Protein AF-A0A495SR22-F1 (afdb_monomer_lite)

Structure (mmCIF, N/CA/C/O backbone):
data_AF-A0A495SR22-F1
#
_entry.id   AF-A0A495SR22-F1
#
loop_
_atom_site.group_PDB
_atom_site.id
_atom_site.type_symbol
_atom_site.label_atom_id
_atom_site.label_alt_id
_atom_site.label_comp_id
_atom_site.label_asym_id
_atom_site.label_entity_id
_atom_site.label_seq_id
_atom_site.pdbx_PDB_ins_code
_atom_site.Cartn_x
_atom_site.Cartn_y
_atom_site.Cartn_z
_atom_site.occupancy
_atom_site.B_iso_or_equiv
_atom_site.auth_seq_id
_atom_site.auth_comp_id
_atom_site.auth_asym_id
_atom_site.auth_atom_id
_atom_site.pdbx_PDB_model_num
ATOM 1 N N . MET A 1 1 ? -9.161 14.274 30.256 1.00 45.69 1 MET A N 1
ATOM 2 C CA . MET A 1 1 ? -9.352 13.485 29.016 1.00 45.69 1 MET A CA 1
ATOM 3 C C . MET A 1 1 ? -9.221 14.428 27.835 1.00 45.69 1 MET A C 1
ATOM 5 O O . MET A 1 1 ? -10.038 15.330 27.709 1.00 45.69 1 MET A O 1
ATOM 9 N N . THR A 1 2 ? -8.148 14.313 27.055 1.00 49.03 2 THR A N 1
ATOM 10 C CA . THR A 1 2 ? -7.825 15.273 25.992 1.00 49.03 2 THR A CA 1
ATOM 11 C C . THR A 1 2 ? -8.701 15.047 24.764 1.00 49.03 2 THR A C 1
ATOM 13 O O . THR A 1 2 ? -8.982 13.918 24.371 1.00 49.03 2 THR A O 1
ATOM 16 N N . GLU A 1 3 ? -9.114 16.142 24.138 1.00 52.69 3 GLU A N 1
ATOM 17 C CA . GLU A 1 3 ? -9.949 16.203 22.933 1.00 52.69 3 GLU A CA 1
ATOM 18 C C . GLU A 1 3 ? -9.411 15.337 21.774 1.00 52.69 3 GLU A C 1
ATOM 20 O O . GLU A 1 3 ? -10.182 14.799 20.980 1.00 52.69 3 GLU A O 1
ATOM 25 N N . GLN A 1 4 ? -8.097 15.070 21.760 1.00 51.16 4 GLN A N 1
ATOM 26 C CA . GLN A 1 4 ? -7.445 14.111 20.863 1.00 51.16 4 GLN A CA 1
ATOM 27 C C . GLN A 1 4 ? -8.053 12.696 20.920 1.00 51.16 4 GLN A C 1
ATOM 29 O O . GLN A 1 4 ? -8.146 12.042 19.882 1.00 51.16 4 GLN A O 1
ATOM 34 N N . GLN A 1 5 ? -8.494 12.220 22.090 1.00 52.75 5 GLN A N 1
ATOM 35 C CA . GLN A 1 5 ? -9.095 10.886 22.248 1.00 52.75 5 GLN A CA 1
ATOM 36 C C . GLN A 1 5 ? -10.480 10.778 21.587 1.00 52.75 5 GLN A C 1
ATOM 38 O O . GLN A 1 5 ? -10.905 9.679 21.255 1.00 52.75 5 GLN A O 1
ATOM 43 N N . ARG A 1 6 ? -11.164 11.896 21.303 1.00 60.09 6 ARG A N 1
ATOM 44 C CA . ARG A 1 6 ? -12.452 11.886 20.579 1.00 60.09 6 ARG A CA 1
ATOM 45 C C . ARG A 1 6 ? -12.302 11.825 19.057 1.00 60.09 6 ARG A C 1
ATOM 47 O O . ARG A 1 6 ? -13.302 11.727 18.352 1.00 60.09 6 ARG A O 1
ATOM 54 N N . SER A 1 7 ? -11.078 11.919 18.535 1.00 84.06 7 SER A N 1
ATOM 55 C CA . SER A 1 7 ? -10.851 11.987 17.087 1.00 84.06 7 SER A CA 1
ATOM 56 C C . SER A 1 7 ? -10.770 10.619 16.403 1.00 84.06 7 SER A C 1
ATOM 58 O O . SER A 1 7 ? -11.033 10.544 15.201 1.00 84.06 7 SER A O 1
ATOM 60 N N . TYR A 1 8 ? -10.480 9.549 17.148 1.00 92.00 8 TYR A N 1
ATOM 61 C CA . TYR A 1 8 ? -10.487 8.166 16.665 1.00 92.00 8 TYR A CA 1
ATOM 62 C C . TYR A 1 8 ? -11.347 7.318 17.595 1.00 92.00 8 TYR A C 1
ATOM 64 O O . TYR A 1 8 ? -11.219 7.422 18.815 1.00 92.00 8 TYR A O 1
ATOM 72 N N . TRP A 1 9 ? -12.205 6.474 17.036 1.00 94.00 9 TRP A N 1
ATOM 73 C CA . TRP A 1 9 ? -13.105 5.638 17.826 1.00 94.00 9 TRP A CA 1
ATOM 74 C C . TRP A 1 9 ? -13.318 4.277 17.170 1.00 94.00 9 TRP A C 1
ATOM 76 O O . TRP A 1 9 ? -13.210 4.134 15.948 1.00 94.00 9 TRP A O 1
ATOM 86 N N . ARG A 1 10 ? -13.631 3.274 17.989 1.00 95.06 10 ARG A N 1
ATOM 87 C CA . ARG A 1 10 ? -14.130 1.980 17.517 1.00 95.06 10 ARG A CA 1
ATOM 88 C C . ARG A 1 10 ? -15.616 2.075 17.199 1.00 95.06 10 ARG A C 1
ATOM 90 O O . ARG A 1 10 ? -16.381 2.678 17.943 1.00 95.06 10 ARG A O 1
ATOM 97 N N . VAL A 1 11 ? -16.029 1.461 16.099 1.00 93.50 11 VAL A N 1
ATOM 98 C CA . VAL A 1 11 ? -17.431 1.433 15.657 1.00 93.50 11 VAL A CA 1
ATOM 99 C C . VAL A 1 11 ? -18.280 0.513 16.536 1.00 93.50 11 VAL A C 1
ATOM 101 O O . VAL A 1 11 ? -19.453 0.799 16.739 1.00 93.50 11 VAL A O 1
ATOM 104 N N . SER A 1 12 ? -17.694 -0.554 17.089 1.00 92.38 12 SER A N 1
ATOM 105 C CA . SER A 1 12 ? -18.408 -1.563 17.883 1.00 92.38 12 SER A CA 1
ATOM 106 C C . SER A 1 12 ? -18.981 -1.031 19.198 1.00 92.38 12 SER A C 1
ATOM 108 O O . SER A 1 12 ? -20.082 -1.407 19.579 1.00 92.38 12 SER A O 1
ATOM 110 N N . ASP A 1 13 ? -18.227 -0.189 19.902 1.00 90.50 13 ASP A N 1
ATOM 111 C CA . ASP A 1 13 ? -18.525 0.263 21.269 1.00 90.50 13 ASP A CA 1
ATOM 112 C C . ASP A 1 13 ? -18.420 1.791 21.436 1.00 90.50 13 ASP A C 1
ATOM 114 O O . ASP A 1 13 ? -18.690 2.322 22.512 1.00 90.50 13 ASP A O 1
ATOM 118 N N . GLY A 1 14 ? -18.016 2.521 20.390 1.00 89.19 14 GLY A N 1
ATOM 119 C CA . GLY A 1 14 ? -17.771 3.962 20.454 1.00 89.19 14 GLY A CA 1
ATOM 120 C C . GLY A 1 14 ? -16.538 4.345 21.277 1.00 89.19 14 GLY A C 1
ATOM 121 O O . GLY A 1 14 ? -16.311 5.537 21.505 1.00 89.19 14 GLY A O 1
ATOM 122 N N . ALA A 1 15 ? -15.736 3.375 21.731 1.00 90.19 15 ALA A N 1
ATOM 123 C CA . ALA A 1 15 ? -14.609 3.636 22.610 1.00 90.19 15 ALA A CA 1
ATOM 124 C C . ALA A 1 15 ? -13.540 4.468 21.896 1.00 90.19 15 ALA A C 1
ATOM 126 O O . ALA A 1 15 ? -13.172 4.203 20.747 1.00 90.19 15 ALA A O 1
ATOM 127 N N . ALA A 1 16 ? -13.019 5.465 22.609 1.00 92.38 16 ALA A N 1
ATOM 128 C CA . ALA A 1 16 ? -11.913 6.289 22.150 1.00 92.38 16 ALA A CA 1
ATOM 129 C C . ALA A 1 16 ? -10.657 5.441 21.902 1.00 92.38 16 ALA A C 1
ATOM 131 O O . ALA A 1 16 ? -10.272 4.609 22.725 1.00 92.38 16 ALA A O 1
ATOM 132 N N . VAL A 1 17 ? -9.984 5.698 20.783 1.00 93.00 17 VAL A N 1
ATOM 133 C CA . VAL A 1 17 ? -8.730 5.041 20.402 1.00 93.00 17 VAL A CA 1
ATOM 134 C C . VAL A 1 17 ? -7.640 6.102 20.291 1.00 93.00 17 VAL A C 1
ATOM 136 O O . VAL A 1 17 ? -7.871 7.213 19.816 1.00 93.00 17 VAL A O 1
ATOM 139 N N . SER A 1 18 ? -6.421 5.794 20.734 1.00 91.56 18 SER A N 1
ATOM 140 C CA . SER A 1 18 ? -5.295 6.702 20.489 1.00 91.56 18 SER A CA 1
ATOM 141 C C . SER A 1 18 ? -4.891 6.695 19.009 1.00 91.56 18 SER A C 1
ATOM 143 O O . SER A 1 18 ? -5.033 5.688 18.315 1.00 91.56 18 SER A O 1
ATOM 145 N N . ALA A 1 19 ? -4.306 7.791 18.521 1.00 90.00 19 ALA A N 1
ATOM 146 C CA . ALA A 1 19 ? -3.838 7.875 17.134 1.00 90.00 19 ALA A CA 1
ATOM 147 C C . ALA A 1 19 ? -2.843 6.754 16.771 1.00 90.00 19 ALA A C 1
ATOM 149 O O . ALA A 1 19 ? -2.897 6.211 15.670 1.00 90.00 19 ALA A O 1
ATOM 150 N N . SER A 1 20 ? -1.953 6.385 17.699 1.00 91.31 20 SER A N 1
ATOM 151 C CA . SER A 1 20 ? -0.973 5.311 17.498 1.00 91.31 20 SER A CA 1
ATOM 152 C C . SER A 1 20 ? -1.639 3.937 17.408 1.00 91.31 20 SER A C 1
ATOM 154 O O . SER A 1 20 ? -1.302 3.147 16.530 1.00 91.31 20 SER A O 1
ATOM 156 N N . GLN A 1 21 ? -2.625 3.657 18.266 1.00 93.12 21 GLN A N 1
ATOM 157 C CA . GLN A 1 21 ? -3.398 2.415 18.179 1.00 93.12 21 GLN A CA 1
ATOM 158 C C . GLN A 1 21 ? -4.182 2.341 16.866 1.00 93.12 21 GLN A C 1
ATOM 160 O O . GLN A 1 21 ? -4.148 1.303 16.211 1.00 93.12 21 GLN A O 1
ATOM 165 N N . ALA A 1 22 ? -4.823 3.436 16.445 1.00 94.06 22 ALA A N 1
ATOM 166 C CA . ALA A 1 22 ? -5.524 3.495 15.164 1.00 94.06 22 ALA A CA 1
ATOM 167 C C . ALA A 1 22 ? -4.574 3.186 13.992 1.00 94.06 22 ALA A C 1
ATOM 169 O O . ALA A 1 22 ? -4.875 2.321 13.176 1.00 94.06 22 ALA A O 1
ATOM 170 N N . GLN A 1 23 ? -3.381 3.792 13.966 1.00 93.56 23 GLN A N 1
ATOM 171 C CA . GLN A 1 23 ? -2.363 3.526 12.939 1.00 93.56 23 GLN A CA 1
ATOM 172 C C . GLN A 1 23 ? -1.933 2.055 12.889 1.00 93.56 23 GLN A C 1
ATOM 174 O O . GLN A 1 23 ? -1.821 1.494 11.798 1.00 93.56 23 GLN A O 1
ATOM 179 N N . ILE A 1 24 ? -1.717 1.412 14.041 1.00 93.81 24 ILE A N 1
ATOM 180 C CA . ILE A 1 24 ? -1.337 -0.008 14.101 1.00 93.81 24 ILE A CA 1
ATOM 181 C C . ILE A 1 24 ? -2.451 -0.887 13.526 1.00 93.81 24 ILE A C 1
ATOM 183 O O . ILE A 1 24 ? -2.179 -1.763 12.704 1.00 93.81 24 ILE A O 1
ATOM 187 N N . VAL A 1 25 ? -3.703 -0.657 13.934 1.00 96.12 25 VAL A N 1
ATOM 188 C CA . VAL A 1 25 ? -4.836 -1.462 13.456 1.00 96.12 25 VAL A CA 1
ATOM 189 C C . VAL A 1 25 ? -5.070 -1.228 11.959 1.00 96.12 25 VAL A C 1
ATOM 191 O O . VAL A 1 25 ? -5.226 -2.193 11.213 1.00 96.12 25 VAL A O 1
ATOM 194 N N . TRP A 1 26 ? -4.996 0.017 11.487 1.00 97.38 26 TRP A N 1
ATOM 195 C CA . TRP A 1 26 ? -5.100 0.324 10.059 1.00 97.38 26 TRP A CA 1
ATOM 196 C C . TRP A 1 26 ? -3.968 -0.283 9.241 1.00 97.38 26 TRP A C 1
ATOM 198 O O . TRP A 1 26 ? -4.228 -0.782 8.158 1.00 97.38 26 TRP A O 1
ATOM 208 N N . THR A 1 27 ? -2.736 -0.319 9.752 1.00 95.62 27 THR A N 1
ATOM 209 C CA . THR A 1 27 ? -1.611 -0.987 9.070 1.00 95.62 27 THR A CA 1
ATOM 210 C C . THR A 1 27 ? -1.870 -2.484 8.915 1.00 95.62 27 THR A C 1
ATOM 212 O O . THR A 1 27 ? -1.675 -3.036 7.831 1.00 95.62 27 THR A O 1
ATOM 215 N N . ARG A 1 28 ? -2.368 -3.138 9.975 1.00 95.38 28 ARG A N 1
ATOM 216 C CA . ARG A 1 28 ? -2.738 -4.563 9.939 1.00 95.38 28 ARG A CA 1
ATOM 217 C C . ARG A 1 28 ? -3.848 -4.848 8.925 1.00 95.38 28 ARG A C 1
ATOM 219 O O . ARG A 1 28 ? -3.825 -5.909 8.315 1.00 95.38 28 ARG A O 1
ATOM 226 N N . ALA A 1 29 ? -4.775 -3.909 8.730 1.00 97.00 29 ALA A N 1
ATOM 227 C CA . ALA A 1 29 ? -5.829 -4.001 7.720 1.00 97.00 29 ALA A CA 1
ATOM 228 C C . ALA A 1 29 ? -5.356 -3.612 6.302 1.00 97.00 29 ALA A C 1
ATOM 230 O O . ALA A 1 29 ? -5.839 -4.162 5.315 1.00 97.00 29 ALA A O 1
ATOM 231 N N . ALA A 1 30 ? -4.395 -2.694 6.180 1.00 97.19 30 ALA A N 1
ATOM 232 C CA . ALA A 1 30 ? -3.917 -2.166 4.902 1.00 97.19 30 ALA A CA 1
ATOM 233 C C . ALA A 1 30 ? -3.176 -3.214 4.074 1.00 97.19 30 ALA A C 1
ATOM 235 O O . ALA A 1 30 ? -3.409 -3.323 2.873 1.00 97.19 30 ALA A O 1
ATOM 236 N N . TYR A 1 31 ? -2.297 -3.990 4.711 1.00 96.19 31 TYR A N 1
ATOM 237 C CA . TYR A 1 31 ? -1.523 -5.018 4.020 1.00 96.19 31 TYR A CA 1
ATOM 238 C C . TYR A 1 31 ? -2.422 -6.039 3.286 1.00 96.19 31 TYR A C 1
ATOM 240 O O . TYR A 1 31 ? -2.279 -6.159 2.069 1.00 96.19 31 TYR A O 1
ATOM 248 N N . PRO A 1 32 ? -3.384 -6.733 3.937 1.00 96.19 32 PRO A N 1
ATOM 249 C CA . PRO A 1 32 ? -4.254 -7.677 3.234 1.00 96.19 32 PRO A CA 1
ATOM 250 C C . PRO A 1 32 ? -5.143 -6.993 2.187 1.00 96.19 32 PRO A C 1
ATOM 252 O O . PRO A 1 32 ? -5.331 -7.549 1.111 1.00 96.19 32 PRO A O 1
ATOM 255 N N . ALA A 1 33 ? -5.620 -5.766 2.434 1.00 96.25 33 ALA A N 1
ATOM 256 C CA . ALA A 1 33 ? -6.385 -5.017 1.434 1.00 96.25 33 ALA A CA 1
ATOM 257 C C . ALA A 1 33 ? -5.577 -4.772 0.145 1.00 96.25 33 ALA A C 1
ATOM 259 O O . ALA A 1 33 ? -6.103 -4.915 -0.957 1.00 96.25 33 ALA A O 1
ATOM 260 N N . LEU A 1 34 ? -4.286 -4.452 0.266 1.00 97.12 34 LEU A N 1
ATOM 261 C CA . LEU A 1 34 ? -3.403 -4.272 -0.888 1.00 97.12 34 LEU A CA 1
ATOM 262 C C . LEU A 1 34 ? -3.058 -5.593 -1.583 1.00 97.12 34 LEU A C 1
ATOM 264 O O . LEU A 1 34 ? -2.908 -5.603 -2.802 1.00 97.12 34 LEU A O 1
ATOM 268 N N . VAL A 1 35 ? -2.989 -6.707 -0.850 1.00 96.62 35 VAL A N 1
ATOM 269 C CA . VAL A 1 35 ? -2.850 -8.043 -1.453 1.00 96.62 35 VAL A CA 1
ATOM 270 C C . VAL A 1 35 ? -4.059 -8.376 -2.335 1.00 96.62 35 VAL A C 1
ATOM 272 O O . VAL A 1 35 ? -3.880 -8.856 -3.452 1.00 96.62 35 VAL A O 1
ATOM 275 N N . GLU A 1 36 ? -5.283 -8.059 -1.905 1.00 95.62 36 GLU A N 1
ATOM 276 C CA . GLU A 1 36 ? -6.487 -8.267 -2.733 1.00 95.62 36 GLU A CA 1
ATOM 277 C C . GLU A 1 36 ? -6.530 -7.374 -3.987 1.00 95.62 36 GLU A C 1
ATOM 279 O O . GLU A 1 36 ? -7.141 -7.727 -5.002 1.00 95.62 36 GLU A O 1
ATOM 284 N N . VAL A 1 37 ? -5.873 -6.211 -3.951 1.00 95.94 37 VAL A N 1
ATOM 285 C CA . VAL A 1 37 ? -5.643 -5.392 -5.152 1.00 95.94 37 VAL A CA 1
ATOM 286 C C . VAL A 1 37 ? -4.605 -6.070 -6.049 1.00 95.94 37 VAL A C 1
ATOM 288 O O . VAL A 1 37 ? -4.847 -6.239 -7.240 1.00 95.94 37 VAL A O 1
ATOM 291 N N . ALA A 1 38 ? -3.493 -6.538 -5.475 1.00 96.06 38 ALA A N 1
ATOM 292 C CA . ALA A 1 38 ? -2.405 -7.196 -6.198 1.00 96.06 38 ALA A CA 1
ATOM 293 C C . ALA A 1 38 ? -2.814 -8.509 -6.887 1.00 96.06 38 ALA A C 1
ATOM 295 O O . ALA A 1 38 ? -2.137 -8.950 -7.806 1.00 96.06 38 ALA A O 1
ATOM 296 N N . ARG A 1 39 ? -3.916 -9.139 -6.478 1.00 95.31 39 ARG A N 1
ATOM 297 C CA . ARG A 1 39 ? -4.464 -10.335 -7.138 1.00 95.31 39 ARG A CA 1
ATOM 298 C C . ARG A 1 39 ? -5.155 -10.057 -8.469 1.00 95.31 39 ARG A C 1
ATOM 300 O O . ARG A 1 39 ? -5.567 -10.992 -9.143 1.00 95.31 39 ARG A O 1
ATOM 307 N N . ARG A 1 40 ? -5.319 -8.793 -8.860 1.00 93.50 40 ARG A N 1
ATOM 308 C CA . ARG A 1 40 ? -5.947 -8.424 -10.130 1.00 93.50 40 ARG A CA 1
ATOM 309 C C . ARG A 1 40 ? -4.967 -7.660 -10.990 1.00 93.50 40 ARG A C 1
ATOM 311 O O . ARG A 1 40 ? -4.441 -6.623 -10.590 1.00 93.50 40 ARG A O 1
ATOM 318 N N . TYR A 1 41 ? -4.730 -8.183 -12.186 1.00 92.94 41 TYR A N 1
ATOM 319 C CA . TYR A 1 41 ? -3.787 -7.580 -13.108 1.00 92.94 41 TYR A CA 1
ATOM 320 C C . TYR A 1 41 ? -4.245 -6.165 -13.486 1.00 92.94 41 TYR A C 1
ATOM 322 O O . TYR A 1 41 ? -5.428 -5.922 -13.717 1.00 92.94 41 TYR A O 1
ATOM 330 N N . HIS A 1 42 ? -3.303 -5.220 -13.480 1.00 92.38 42 HIS A N 1
ATOM 331 C CA . HIS A 1 42 ? -3.539 -3.784 -13.688 1.00 92.38 42 HIS A CA 1
ATOM 332 C C . HIS A 1 42 ? -4.457 -3.077 -12.669 1.00 92.38 42 HIS A C 1
ATOM 334 O O . HIS A 1 42 ? -4.786 -1.904 -12.870 1.00 92.38 42 HIS A O 1
ATOM 340 N N . ALA A 1 43 ? -4.834 -3.724 -11.562 1.00 93.44 43 ALA A N 1
ATOM 341 C CA . ALA A 1 43 ? -5.620 -3.074 -10.520 1.00 93.44 43 ALA A CA 1
ATOM 342 C C . ALA A 1 43 ? -4.748 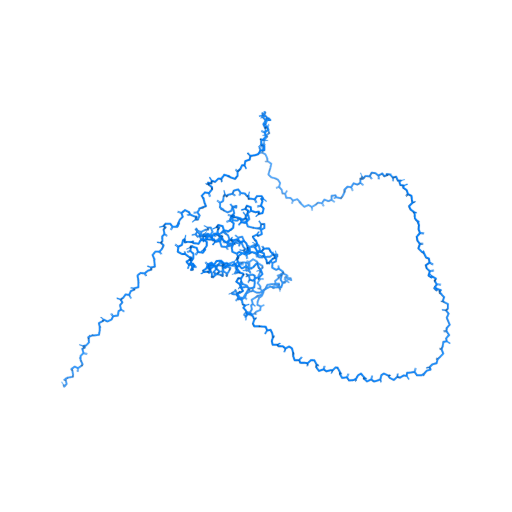-2.178 -9.628 1.00 93.44 43 ALA A C 1
ATOM 344 O O . ALA A 1 43 ? -3.732 -2.602 -9.083 1.00 93.44 43 ALA A O 1
ATOM 345 N N . VAL A 1 44 ? -5.191 -0.941 -9.418 1.00 94.81 44 VAL A N 1
ATOM 346 C CA . VAL A 1 44 ? -4.598 0.001 -8.449 1.00 94.81 44 VAL A CA 1
ATOM 347 C C . VAL A 1 44 ? -5.653 0.460 -7.459 1.00 94.81 44 VAL A C 1
ATOM 349 O O . VAL A 1 44 ? -6.833 0.219 -7.665 1.00 94.81 44 VAL A O 1
ATOM 352 N N . ILE A 1 45 ? -5.271 1.141 -6.388 1.00 94.94 45 ILE A N 1
ATOM 353 C CA . ILE A 1 45 ? -6.222 1.737 -5.446 1.00 94.94 45 ILE A CA 1
ATOM 354 C C . ILE A 1 45 ? -5.835 3.184 -5.173 1.00 94.94 45 ILE A C 1
ATOM 356 O O . ILE A 1 45 ? -4.651 3.521 -5.105 1.00 94.94 45 ILE A O 1
ATOM 360 N N . THR A 1 46 ? -6.818 4.069 -5.021 1.00 94.62 46 THR A N 1
ATOM 361 C CA . THR A 1 46 ? -6.502 5.444 -4.633 1.00 94.62 46 THR A CA 1
ATOM 362 C C . THR A 1 46 ? -6.168 5.508 -3.145 1.00 94.62 46 THR A C 1
ATOM 364 O O . THR A 1 46 ? -6.646 4.703 -2.343 1.00 94.62 46 THR A O 1
ATOM 367 N N . SER A 1 47 ? -5.388 6.508 -2.728 1.00 92.31 47 SER A N 1
ATOM 368 C CA . SER A 1 47 ? -5.147 6.718 -1.291 1.00 92.31 47 SER A CA 1
ATOM 369 C C . SER A 1 47 ? -6.440 6.945 -0.493 1.00 92.31 47 SER A C 1
ATOM 371 O O . SER A 1 47 ? -6.454 6.682 0.704 1.00 92.31 47 SER A O 1
ATOM 373 N N . ALA A 1 48 ? -7.505 7.444 -1.135 1.00 92.50 48 ALA A N 1
ATOM 374 C CA . ALA A 1 48 ? -8.806 7.643 -0.500 1.00 92.50 48 ALA A CA 1
ATOM 375 C C . ALA A 1 48 ? -9.580 6.338 -0.327 1.00 92.50 48 ALA A C 1
ATOM 377 O O . ALA A 1 48 ? -10.044 6.049 0.772 1.00 92.50 48 ALA A O 1
ATOM 378 N N . ASP A 1 49 ? -9.635 5.518 -1.373 1.00 94.75 49 ASP A N 1
ATOM 379 C CA . ASP A 1 49 ? -10.308 4.220 -1.306 1.00 94.75 49 ASP A CA 1
ATOM 380 C C . ASP A 1 49 ? -9.608 3.287 -0.315 1.00 94.75 49 ASP A C 1
ATOM 382 O O . ASP A 1 49 ? -10.269 2.575 0.438 1.00 94.75 49 ASP A O 1
ATOM 386 N N . LEU A 1 50 ? -8.270 3.334 -0.248 1.00 96.12 50 LEU A N 1
ATOM 387 C CA . LEU A 1 50 ? -7.522 2.601 0.770 1.00 96.12 50 LEU A CA 1
ATOM 388 C C . LEU A 1 50 ? -7.848 3.115 2.176 1.00 96.12 50 LEU A C 1
ATOM 390 O O . LEU A 1 50 ? -8.051 2.309 3.078 1.00 96.12 50 LEU A O 1
ATOM 394 N N . ALA A 1 51 ? -7.904 4.436 2.373 1.00 95.25 51 ALA A N 1
ATOM 395 C CA . ALA A 1 51 ? -8.213 5.027 3.673 1.00 95.25 51 ALA A CA 1
ATOM 396 C C . ALA A 1 51 ? -9.612 4.637 4.180 1.00 95.25 51 ALA A C 1
ATOM 398 O O . ALA A 1 51 ? -9.783 4.412 5.379 1.00 95.25 51 ALA A O 1
ATOM 399 N N . GLU A 1 52 ? -10.597 4.532 3.288 1.00 95.12 52 GLU A N 1
ATOM 400 C CA . GLU A 1 52 ? -11.924 4.023 3.643 1.00 95.12 52 GLU A CA 1
ATOM 401 C C . GLU A 1 52 ? -11.881 2.514 3.911 1.00 95.12 52 GLU A C 1
ATOM 403 O O . GLU A 1 52 ? -12.347 2.066 4.957 1.00 95.12 52 GLU A O 1
ATOM 408 N N . ALA A 1 53 ? -11.242 1.733 3.032 1.00 95.12 53 ALA A N 1
ATOM 409 C CA . ALA A 1 53 ? -11.155 0.280 3.170 1.00 95.12 53 ALA A CA 1
ATOM 410 C C . ALA A 1 53 ? -10.511 -0.151 4.498 1.00 95.12 53 ALA A C 1
ATOM 412 O O . ALA A 1 53 ? -10.991 -1.083 5.141 1.00 95.12 53 ALA A O 1
ATOM 413 N N . VAL A 1 54 ? -9.452 0.532 4.948 1.00 96.56 54 VAL A N 1
ATOM 414 C CA . VAL A 1 54 ? -8.789 0.193 6.219 1.00 96.56 54 VAL A CA 1
ATOM 415 C C . VAL A 1 54 ? -9.601 0.613 7.434 1.00 96.56 54 VAL A C 1
ATOM 417 O O . VAL A 1 54 ? -9.559 -0.081 8.448 1.00 96.56 54 VAL A O 1
ATOM 420 N N . GLN A 1 55 ? -10.348 1.718 7.362 1.00 95.75 55 GLN A N 1
ATOM 421 C CA . GLN A 1 55 ? -11.251 2.117 8.443 1.00 95.75 55 GLN A CA 1
ATOM 422 C C . GLN A 1 55 ? -12.428 1.148 8.563 1.00 95.75 55 GLN A C 1
ATOM 424 O O . GLN A 1 55 ? -12.794 0.772 9.675 1.00 95.75 55 GLN A O 1
ATOM 429 N N . GLU A 1 56 ? -12.971 0.705 7.429 1.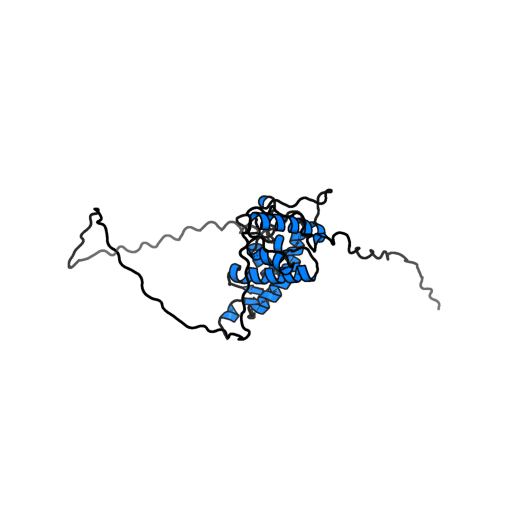00 95.19 56 GLU A N 1
ATOM 430 C CA . GLU A 1 56 ? -14.041 -0.288 7.385 1.00 95.19 56 GLU A CA 1
ATOM 431 C C . GLU A 1 56 ? -13.567 -1.635 7.935 1.00 95.19 56 GLU A C 1
ATOM 433 O O . GLU A 1 56 ? -14.110 -2.130 8.919 1.00 95.19 56 GLU A O 1
ATOM 438 N N . ALA A 1 57 ? -12.482 -2.184 7.383 1.00 94.31 57 ALA A N 1
ATOM 439 C CA . ALA A 1 57 ? -11.970 -3.496 7.777 1.00 94.31 57 ALA A CA 1
ATOM 440 C C . ALA A 1 57 ? -11.470 -3.550 9.233 1.00 94.31 57 ALA A C 1
ATOM 442 O O . ALA A 1 57 ? -11.493 -4.608 9.858 1.00 94.31 57 ALA A O 1
ATOM 443 N N . SER A 1 58 ? -10.999 -2.426 9.782 1.00 95.50 58 SER A N 1
ATOM 444 C CA . SER A 1 58 ? -10.533 -2.355 11.174 1.00 95.50 58 SER A CA 1
ATOM 445 C C . SER A 1 58 ? -11.638 -2.106 12.198 1.00 95.50 58 SER A C 1
ATOM 447 O O . SER A 1 58 ? -11.397 -2.281 13.394 1.00 95.50 58 SER A O 1
ATOM 449 N N . GLY A 1 59 ? -12.797 -1.602 11.766 1.00 95.56 59 GLY A N 1
ATOM 450 C CA . GLY A 1 59 ? -13.807 -1.057 12.669 1.00 95.56 59 GLY A CA 1
ATOM 451 C C . GLY A 1 59 ? -13.330 0.163 13.472 1.00 95.56 59 GLY A C 1
ATOM 452 O O . GLY A 1 59 ? -13.959 0.502 14.473 1.00 95.56 59 GLY A O 1
ATOM 453 N N . VAL A 1 60 ? -12.232 0.823 13.079 1.00 96.00 60 VAL A N 1
ATOM 454 C CA . VAL A 1 60 ? -11.724 2.053 13.710 1.00 96.00 60 VAL A CA 1
ATOM 455 C C . VAL A 1 60 ? -11.867 3.208 12.727 1.00 96.00 60 VAL A C 1
ATOM 457 O O . VAL A 1 60 ? -11.252 3.200 11.662 1.00 96.00 60 VAL A O 1
ATOM 460 N N . ARG A 1 61 ? -12.648 4.224 13.101 1.00 95.25 61 ARG A N 1
ATOM 461 C CA . ARG A 1 61 ? -12.970 5.388 12.262 1.00 95.25 61 ARG A CA 1
ATOM 462 C C . ARG A 1 61 ? -12.341 6.663 12.820 1.00 95.25 61 ARG A C 1
ATOM 464 O O . ARG A 1 61 ? -12.031 6.759 14.009 1.00 95.25 61 ARG A O 1
ATOM 471 N N . THR A 1 62 ? -12.174 7.662 11.956 1.00 94.31 62 THR A N 1
ATOM 472 C CA . THR A 1 62 ? -11.743 9.008 12.345 1.00 94.31 62 THR A CA 1
ATOM 473 C C . THR A 1 62 ? -12.441 10.097 11.533 1.00 94.31 62 THR A C 1
ATOM 475 O O . THR A 1 62 ? -12.882 9.872 10.410 1.00 94.31 62 THR A O 1
ATOM 478 N N . ARG A 1 63 ? -12.511 11.313 12.089 1.00 90.88 63 ARG A N 1
ATOM 479 C CA . ARG A 1 63 ? -12.867 12.533 11.334 1.00 90.88 63 ARG A CA 1
ATOM 480 C C . ARG A 1 63 ? -11.639 13.268 10.793 1.00 90.88 63 ARG A C 1
ATOM 482 O O . ARG A 1 63 ? -11.781 14.242 10.058 1.00 90.88 63 ARG A O 1
ATOM 489 N N . VAL A 1 64 ? -10.436 12.845 11.181 1.00 91.44 64 VAL A N 1
ATOM 490 C CA . VAL A 1 64 ? -9.191 13.471 10.736 1.00 91.44 64 VAL A CA 1
ATOM 491 C C . VAL A 1 64 ? -8.992 13.183 9.252 1.00 91.44 64 VAL A C 1
ATOM 493 O O . VAL A 1 64 ? -9.066 12.035 8.815 1.00 91.44 64 VAL A O 1
ATOM 496 N N . ASN A 1 65 ? -8.701 14.233 8.481 1.00 92.62 65 ASN A N 1
ATOM 497 C CA . ASN A 1 65 ? -8.433 14.110 7.053 1.00 92.62 65 ASN A CA 1
ATOM 498 C C . ASN A 1 65 ? -7.326 13.074 6.790 1.00 92.62 65 ASN A C 1
ATOM 500 O O . ASN A 1 65 ? -6.246 13.148 7.383 1.00 92.62 65 ASN A O 1
ATOM 504 N N . GLN A 1 66 ? -7.580 12.146 5.863 1.00 92.62 66 GLN A N 1
ATOM 505 C CA . GLN A 1 66 ? -6.671 11.046 5.531 1.00 92.62 66 GLN A CA 1
ATOM 506 C C . GLN A 1 66 ? -5.242 11.483 5.220 1.00 92.62 66 GLN A C 1
ATOM 508 O O . GLN A 1 66 ? -4.299 10.775 5.564 1.00 92.62 66 GLN A O 1
ATOM 513 N N . ARG A 1 67 ? -5.057 12.668 4.622 1.00 90.88 67 ARG A N 1
ATOM 514 C CA . ARG A 1 67 ? -3.736 13.186 4.238 1.00 90.88 67 ARG A CA 1
ATOM 515 C C . ARG A 1 67 ? -2.788 13.308 5.435 1.00 90.88 67 ARG A C 1
ATOM 517 O O . ARG A 1 67 ? -1.580 13.250 5.249 1.00 90.88 67 ARG A O 1
ATOM 524 N N . HIS A 1 68 ? -3.322 13.436 6.652 1.00 91.88 68 HIS A N 1
ATOM 525 C CA . HIS A 1 68 ? -2.527 13.575 7.873 1.00 91.88 68 HIS A CA 1
ATOM 526 C C . HIS A 1 68 ? -2.066 12.240 8.479 1.00 91.88 68 HIS A C 1
ATOM 528 O O . HIS A 1 68 ? -1.169 12.239 9.324 1.00 91.88 68 HIS A O 1
ATOM 534 N N . TRP A 1 69 ? -2.661 11.108 8.089 1.00 93.69 69 TRP A N 1
ATOM 535 C CA . TRP A 1 69 ? -2.373 9.812 8.716 1.00 93.69 69 TRP A CA 1
ATOM 536 C C . TRP A 1 69 ? -2.063 8.681 7.733 1.00 93.69 69 TRP A C 1
ATOM 538 O O . TRP A 1 69 ? -1.281 7.798 8.085 1.00 93.69 69 TRP A O 1
ATOM 548 N N . ILE A 1 70 ? -2.589 8.710 6.503 1.00 94.75 70 ILE A N 1
ATOM 549 C CA . ILE A 1 70 ? -2.421 7.611 5.541 1.00 94.75 70 ILE A CA 1
ATOM 550 C C . ILE A 1 70 ? -0.950 7.384 5.182 1.00 94.75 70 ILE A C 1
ATOM 552 O O . ILE A 1 70 ? -0.524 6.244 5.064 1.00 94.75 70 ILE A O 1
ATOM 556 N N . GLY A 1 71 ? -0.143 8.450 5.108 1.00 93.88 71 GLY A N 1
ATOM 557 C CA . GLY A 1 71 ? 1.295 8.337 4.854 1.00 93.88 71 GLY A CA 1
ATOM 558 C C . GLY A 1 71 ? 2.018 7.491 5.905 1.00 93.88 71 GLY A C 1
ATOM 559 O O . GLY A 1 71 ? 2.820 6.640 5.548 1.00 93.88 71 GLY A O 1
ATOM 560 N N . LYS A 1 72 ? 1.665 7.645 7.189 1.00 94.44 72 LYS A N 1
ATOM 561 C CA . LYS A 1 72 ? 2.262 6.864 8.289 1.00 94.44 72 LYS A CA 1
ATOM 562 C C . LYS A 1 72 ? 1.900 5.385 8.192 1.00 94.44 72 LYS A C 1
ATOM 564 O O . LYS A 1 72 ? 2.751 4.528 8.401 1.00 94.44 72 LYS A O 1
ATOM 569 N N . VAL A 1 73 ? 0.646 5.093 7.842 1.00 96.19 73 VAL A N 1
ATOM 570 C CA . VAL A 1 73 ? 0.184 3.720 7.595 1.00 96.19 73 VAL A CA 1
ATOM 571 C C . VAL A 1 73 ? 0.946 3.111 6.416 1.00 96.19 73 VAL A C 1
ATOM 573 O O . VAL A 1 73 ? 1.444 1.995 6.524 1.00 96.19 73 VAL A O 1
ATOM 576 N N . LEU A 1 74 ? 1.108 3.855 5.318 1.00 96.31 74 LEU A N 1
ATOM 577 C CA . LEU A 1 74 ? 1.855 3.392 4.147 1.00 96.31 74 LEU A CA 1
ATOM 578 C C . LEU A 1 74 ? 3.330 3.120 4.467 1.00 96.31 74 LEU A C 1
ATOM 580 O O . LEU A 1 74 ? 3.830 2.081 4.050 1.00 96.31 74 LEU A O 1
ATOM 584 N N . SER A 1 75 ? 4.005 3.970 5.247 1.00 95.44 75 SER A N 1
ATOM 585 C CA . SER A 1 75 ? 5.384 3.710 5.693 1.00 95.44 75 SER A CA 1
ATOM 586 C C . SER A 1 75 ? 5.499 2.397 6.474 1.00 95.44 75 SER A C 1
ATOM 588 O O . SER A 1 75 ? 6.396 1.597 6.217 1.00 95.44 75 SER A O 1
ATOM 590 N N . LEU A 1 76 ? 4.552 2.113 7.376 1.00 95.44 76 LEU A N 1
ATOM 591 C CA . LEU A 1 76 ? 4.541 0.846 8.115 1.00 95.44 76 LEU A CA 1
ATOM 592 C C . LEU A 1 76 ? 4.260 -0.362 7.206 1.00 95.44 76 LEU A C 1
ATOM 594 O O . LEU A 1 76 ? 4.840 -1.426 7.410 1.00 95.44 76 LEU A O 1
ATOM 598 N N . VAL A 1 77 ? 3.420 -0.206 6.178 1.00 96.75 77 VAL A N 1
ATOM 599 C CA . VAL A 1 77 ? 3.197 -1.252 5.167 1.00 96.75 77 VAL A CA 1
ATOM 600 C C . VAL A 1 77 ? 4.455 -1.506 4.334 1.00 96.75 77 VAL A C 1
ATOM 602 O O . VAL A 1 77 ? 4.744 -2.664 4.042 1.00 96.75 77 VAL A O 1
ATOM 605 N N . VAL A 1 78 ? 5.219 -0.466 3.973 1.00 96.69 78 VAL A N 1
ATOM 606 C CA . VAL A 1 78 ? 6.509 -0.629 3.275 1.00 96.69 78 VAL A CA 1
ATOM 607 C C . VAL A 1 78 ? 7.455 -1.489 4.107 1.00 96.69 78 VAL A C 1
ATOM 609 O O . VAL A 1 78 ? 8.001 -2.465 3.593 1.00 96.69 78 VAL A O 1
ATOM 612 N N . LEU A 1 79 ? 7.602 -1.166 5.395 1.00 95.25 79 LEU A N 1
ATOM 613 C CA . LEU A 1 79 ? 8.437 -1.936 6.316 1.00 95.25 79 LEU A CA 1
ATOM 614 C C . LEU A 1 79 ? 7.956 -3.386 6.437 1.00 95.25 79 LEU A C 1
ATOM 616 O O . LEU A 1 79 ? 8.768 -4.307 6.385 1.00 95.25 79 LEU A O 1
ATOM 620 N N . GLU A 1 80 ? 6.646 -3.605 6.554 1.00 95.12 80 GLU A N 1
ATOM 621 C CA . GLU A 1 80 ? 6.077 -4.948 6.683 1.00 95.12 80 GLU A CA 1
ATOM 622 C C . GLU A 1 80 ? 6.257 -5.790 5.411 1.00 95.12 80 GLU A C 1
ATOM 624 O O . GLU A 1 80 ? 6.649 -6.954 5.505 1.00 95.12 80 GLU A O 1
ATOM 629 N N . ALA A 1 81 ? 6.030 -5.215 4.226 1.00 95.44 81 ALA A N 1
ATOM 630 C CA . ALA A 1 81 ? 6.274 -5.890 2.950 1.00 95.44 81 ALA A CA 1
ATOM 631 C C . ALA A 1 81 ? 7.762 -6.227 2.781 1.00 95.44 81 ALA A C 1
ATOM 633 O O . ALA A 1 81 ? 8.113 -7.361 2.450 1.00 95.44 81 ALA A O 1
ATOM 634 N N . HIS A 1 82 ? 8.649 -5.282 3.106 1.00 95.06 82 HIS A N 1
ATOM 635 C CA . HIS A 1 82 ? 10.090 -5.504 3.043 1.00 95.06 82 HIS A CA 1
ATOM 636 C C . HIS A 1 82 ? 10.550 -6.608 4.003 1.00 95.06 82 HIS A C 1
ATOM 638 O O . HIS A 1 82 ? 11.293 -7.504 3.603 1.00 95.06 82 HIS A O 1
ATOM 644 N N . ARG A 1 83 ? 10.050 -6.605 5.246 1.00 94.56 83 ARG A N 1
ATOM 645 C CA . ARG A 1 83 ? 10.334 -7.636 6.258 1.00 94.56 83 ARG A CA 1
ATOM 646 C C . ARG A 1 83 ? 9.911 -9.035 5.798 1.00 94.56 83 ARG A C 1
ATOM 648 O O . ARG A 1 83 ? 10.558 -10.017 6.156 1.00 94.56 83 ARG A O 1
ATOM 655 N N . ARG A 1 84 ? 8.830 -9.138 5.019 1.00 93.88 84 ARG A N 1
ATOM 656 C CA . ARG A 1 84 ? 8.348 -10.399 4.425 1.00 93.88 84 ARG A CA 1
ATOM 657 C C . ARG A 1 84 ? 9.112 -10.811 3.165 1.00 93.88 84 ARG A C 1
ATOM 659 O O . ARG A 1 84 ? 9.061 -11.978 2.787 1.00 93.88 84 ARG A O 1
ATOM 666 N N . GLY A 1 85 ? 9.857 -9.886 2.561 1.00 93.94 85 GLY A N 1
ATOM 667 C CA . GLY A 1 85 ? 10.518 -10.083 1.273 1.00 93.94 85 GLY A CA 1
ATOM 668 C C . GLY A 1 85 ? 9.572 -9.955 0.077 1.00 93.94 85 GLY A C 1
ATOM 669 O O . GLY A 1 85 ? 9.921 -10.402 -1.016 1.00 93.94 85 GLY A O 1
ATOM 670 N N . ASP A 1 86 ? 8.400 -9.356 0.283 1.00 95.56 86 ASP A N 1
ATOM 671 C CA . ASP A 1 86 ? 7.391 -9.153 -0.750 1.00 95.56 86 ASP A CA 1
ATOM 672 C C . ASP A 1 86 ? 7.724 -7.912 -1.594 1.00 95.56 86 ASP A C 1
ATOM 674 O O . ASP A 1 86 ? 8.397 -6.988 -1.115 1.00 95.56 86 ASP A O 1
ATOM 678 N N . PRO A 1 87 ? 7.243 -7.837 -2.849 1.00 96.06 87 PRO A N 1
ATOM 679 C CA . PRO A 1 87 ? 7.309 -6.599 -3.613 1.00 96.06 87 PRO A CA 1
ATOM 680 C C . PRO A 1 87 ? 6.527 -5.479 -2.899 1.00 96.06 87 PRO A C 1
ATOM 682 O O . PRO A 1 87 ? 5.573 -5.743 -2.159 1.00 96.06 87 PRO A O 1
ATOM 685 N N . PRO A 1 88 ? 6.910 -4.205 -3.095 1.00 95.50 88 PRO A N 1
ATOM 686 C CA . PRO A 1 88 ? 6.351 -3.104 -2.325 1.00 95.50 88 PRO A CA 1
ATOM 687 C C . PRO A 1 88 ? 4.907 -2.818 -2.753 1.00 95.50 88 PRO A C 1
ATOM 689 O O . PRO A 1 88 ? 4.654 -2.095 -3.717 1.00 95.50 88 PRO A O 1
ATOM 692 N N . LEU A 1 89 ? 3.954 -3.348 -1.981 1.00 95.75 89 LEU A N 1
ATOM 693 C CA . LEU A 1 89 ? 2.507 -3.204 -2.187 1.00 95.75 89 LEU A CA 1
ATOM 694 C C . LEU A 1 89 ? 2.037 -1.744 -2.286 1.00 95.75 89 LEU A C 1
ATOM 696 O O . LEU A 1 89 ? 1.036 -1.453 -2.938 1.00 95.75 89 LEU A O 1
ATOM 700 N N . THR A 1 90 ? 2.767 -0.803 -1.685 1.00 96.06 90 THR A N 1
ATOM 701 C CA . THR A 1 90 ? 2.469 0.633 -1.779 1.00 96.06 90 THR A CA 1
ATOM 702 C C . THR A 1 90 ? 2.642 1.201 -3.189 1.00 96.06 90 THR A C 1
ATOM 704 O O . THR A 1 90 ? 2.116 2.277 -3.462 1.00 96.06 90 THR A O 1
ATOM 707 N N . ALA A 1 91 ? 3.278 0.474 -4.117 1.00 96.00 91 ALA A N 1
ATOM 708 C CA . ALA A 1 91 ? 3.286 0.816 -5.541 1.00 96.00 91 ALA A CA 1
ATOM 709 C C . ALA A 1 91 ? 1.876 0.802 -6.164 1.00 96.00 91 ALA A C 1
ATOM 711 O O . ALA A 1 91 ? 1.633 1.505 -7.143 1.00 96.00 91 ALA A O 1
ATOM 712 N N . LEU A 1 92 ? 0.937 0.036 -5.597 1.00 95.81 92 LEU A N 1
ATOM 713 C CA . LEU A 1 92 ? -0.459 -0.039 -6.051 1.00 95.81 92 LEU A CA 1
ATOM 714 C C . LEU A 1 92 ? -1.289 1.176 -5.618 1.00 95.81 92 LEU A C 1
ATOM 716 O O . LEU A 1 92 ? -2.407 1.348 -6.098 1.00 95.81 92 LEU A O 1
ATOM 720 N N . VAL A 1 93 ? -0.764 2.004 -4.710 1.00 95.44 93 VAL A N 1
ATOM 721 C CA . VAL A 1 93 ? -1.467 3.171 -4.177 1.00 95.44 93 VAL A CA 1
ATOM 722 C C . VAL A 1 93 ? -1.132 4.393 -5.017 1.00 95.44 93 VAL A C 1
ATOM 724 O O . VAL A 1 93 ? 0.006 4.864 -5.022 1.00 95.44 93 VAL A O 1
ATOM 727 N N . VAL A 1 94 ? -2.138 4.927 -5.701 1.00 94.19 94 VAL A N 1
ATOM 728 C CA . VAL A 1 94 ? -1.976 6.042 -6.641 1.00 94.19 94 VAL A CA 1
ATOM 729 C C . VAL A 1 94 ? -2.792 7.264 -6.236 1.00 94.19 94 VAL A C 1
ATOM 731 O O . VAL A 1 94 ? -3.758 7.188 -5.465 1.00 94.19 94 VAL A O 1
ATOM 734 N N . HIS A 1 95 ? -2.410 8.421 -6.761 1.00 90.19 95 HIS A N 1
ATOM 735 C CA . HIS A 1 95 ? -3.236 9.615 -6.693 1.00 90.19 95 HIS A CA 1
ATOM 736 C C . HIS A 1 95 ? -4.389 9.526 -7.696 1.00 90.19 95 HIS A C 1
ATOM 738 O O . HIS A 1 95 ? -4.218 9.114 -8.839 1.00 90.19 95 HIS A O 1
ATOM 744 N N . ALA A 1 96 ? -5.579 9.956 -7.272 1.00 86.94 96 ALA A N 1
ATOM 745 C CA . ALA A 1 96 ? -6.776 9.907 -8.111 1.00 86.94 96 ALA A CA 1
ATOM 746 C C . ALA A 1 96 ? -6.711 10.850 -9.329 1.00 86.94 96 ALA A C 1
ATOM 748 O O . ALA A 1 96 ? -7.416 10.629 -10.304 1.00 86.94 96 ALA A O 1
ATOM 749 N N . ALA A 1 97 ? -5.898 11.911 -9.263 1.00 86.12 97 ALA A N 1
ATOM 750 C CA . ALA A 1 97 ? -5.843 12.939 -10.300 1.00 86.12 97 ALA A CA 1
ATOM 751 C C . ALA A 1 97 ? -4.999 12.531 -11.519 1.00 86.12 97 ALA A C 1
ATOM 753 O O . ALA A 1 97 ? -5.374 12.833 -12.648 1.00 86.12 97 ALA A O 1
ATOM 754 N N . ASP A 1 98 ? -3.862 11.868 -11.299 1.00 85.12 98 ASP A N 1
ATOM 755 C CA . ASP A 1 98 ? -2.874 11.564 -12.342 1.00 85.12 98 ASP A CA 1
ATOM 756 C C . ASP A 1 98 ? -2.580 10.061 -12.504 1.00 85.12 98 ASP A C 1
ATOM 758 O O . ASP A 1 98 ? -1.925 9.676 -13.476 1.00 85.12 98 ASP A O 1
ATOM 762 N N . GLY A 1 99 ? -3.072 9.211 -11.593 1.00 87.25 99 GLY A N 1
ATOM 763 C CA . GLY A 1 99 ? -2.828 7.767 -11.597 1.00 87.25 99 GLY A CA 1
ATOM 764 C C . GLY A 1 99 ? -1.397 7.372 -11.223 1.00 87.25 99 GLY A C 1
ATOM 765 O O . GLY A 1 99 ? -1.016 6.221 -11.432 1.00 87.25 99 GLY A O 1
ATOM 766 N N . LYS A 1 100 ? -0.596 8.298 -10.682 1.00 91.31 100 LYS A N 1
ATOM 767 C CA . LYS A 1 100 ? 0.817 8.078 -10.347 1.00 91.31 100 LYS A CA 1
ATOM 768 C C . LYS A 1 100 ? 1.044 7.861 -8.856 1.00 91.31 100 LYS A C 1
ATOM 770 O O . LYS A 1 100 ? 0.176 8.139 -8.021 1.00 91.31 100 LYS A O 1
ATOM 775 N N . VAL A 1 101 ? 2.238 7.384 -8.508 1.00 91.88 101 VAL A N 1
ATOM 776 C CA . VAL A 1 101 ? 2.695 7.343 -7.113 1.00 91.88 101 VAL A CA 1
ATOM 777 C C . VAL A 1 101 ? 3.128 8.720 -6.605 1.00 91.88 101 VAL A C 1
ATOM 779 O O . VAL A 1 101 ? 3.757 9.514 -7.306 1.00 91.88 101 VAL A O 1
ATOM 782 N N . GLY A 1 102 ? 2.836 8.993 -5.335 1.00 86.69 102 GLY A N 1
ATOM 783 C CA . GLY A 1 102 ? 3.229 10.239 -4.678 1.00 86.69 102 GLY A CA 1
ATOM 784 C C . GLY A 1 102 ? 4.703 10.315 -4.277 1.00 86.69 102 GLY A C 1
ATOM 785 O O . GLY A 1 102 ? 5.454 9.342 -4.353 1.00 86.69 102 GLY A O 1
ATOM 786 N N . ALA A 1 103 ? 5.119 11.480 -3.767 1.00 87.38 103 ALA A N 1
ATOM 787 C CA . ALA A 1 103 ? 6.463 11.697 -3.207 1.00 87.38 103 ALA A CA 1
ATOM 788 C C . ALA A 1 103 ? 6.820 10.699 -2.091 1.00 87.38 103 ALA A C 1
ATOM 790 O O . ALA A 1 103 ? 7.960 10.249 -2.009 1.00 87.38 103 ALA A O 1
ATOM 791 N N . GLY A 1 104 ? 5.826 10.274 -1.302 1.00 87.69 104 GLY A N 1
ATOM 792 C CA . GLY A 1 104 ? 6.000 9.275 -0.243 1.00 87.69 104 GLY A CA 1
ATOM 793 C C . GLY A 1 104 ? 6.462 7.895 -0.726 1.00 87.69 104 GLY A C 1
ATOM 794 O O . GLY A 1 104 ? 6.905 7.092 0.086 1.00 87.69 104 GLY A O 1
ATOM 795 N N . TYR A 1 105 ? 6.425 7.613 -2.034 1.00 92.25 105 TYR A N 1
ATOM 796 C CA . TYR A 1 105 ? 6.962 6.370 -2.592 1.00 92.25 105 TYR A CA 1
ATOM 797 C C . TYR A 1 105 ? 8.481 6.225 -2.398 1.00 92.25 105 TYR A C 1
ATOM 799 O O . TYR A 1 105 ? 8.990 5.108 -2.398 1.00 92.25 105 TYR A O 1
ATOM 807 N N . GLN A 1 106 ? 9.211 7.324 -2.170 1.00 92.69 106 GLN A N 1
ATOM 808 C CA . GLN A 1 106 ? 10.648 7.271 -1.873 1.00 92.69 106 GLN A CA 1
ATOM 809 C C . GLN A 1 106 ? 10.982 6.423 -0.634 1.00 92.69 106 GLN A C 1
ATOM 811 O O . GLN A 1 106 ? 12.075 5.866 -0.575 1.00 92.69 106 GLN A O 1
ATOM 816 N N . GLU A 1 107 ? 10.041 6.246 0.298 1.00 92.56 107 GLU A N 1
ATOM 817 C CA . GLU A 1 107 ? 10.198 5.353 1.454 1.00 92.56 107 GLU A CA 1
ATOM 818 C C . GLU A 1 107 ? 10.522 3.910 1.031 1.00 92.56 107 GLU A C 1
ATOM 820 O O . GLU A 1 107 ? 11.328 3.238 1.665 1.00 92.56 107 GLU A O 1
ATOM 825 N N . VAL A 1 108 ? 9.950 3.443 -0.086 1.00 93.62 108 VAL A N 1
ATOM 826 C CA . VAL A 1 108 ? 10.230 2.110 -0.645 1.00 93.62 108 VAL A CA 1
ATOM 827 C C . VAL A 1 108 ? 11.706 1.963 -1.000 1.00 93.62 108 VAL A C 1
ATOM 829 O O . VAL A 1 108 ? 12.313 0.935 -0.706 1.00 93.62 108 VAL A O 1
ATOM 832 N N . LEU A 1 109 ? 12.277 2.998 -1.619 1.00 92.88 109 LEU A N 1
ATOM 833 C CA . LEU A 1 109 ? 13.684 3.025 -2.008 1.00 92.88 109 LEU A CA 1
ATOM 834 C C . LEU A 1 109 ? 14.573 3.088 -0.766 1.00 92.88 109 LEU A C 1
ATOM 836 O O . LEU A 1 109 ? 15.516 2.311 -0.654 1.00 92.88 109 LEU A O 1
ATOM 840 N N . ALA A 1 110 ? 14.227 3.949 0.193 1.00 93.00 110 ALA A N 1
ATOM 841 C CA . ALA A 1 110 ? 14.973 4.103 1.437 1.00 93.00 110 ALA A CA 1
ATOM 842 C C . ALA A 1 110 ? 15.046 2.787 2.229 1.00 93.00 110 ALA A C 1
ATOM 844 O O . ALA A 1 110 ? 16.136 2.352 2.598 1.00 93.00 110 ALA A O 1
ATOM 845 N N . VAL A 1 111 ? 13.909 2.109 2.418 1.00 93.12 111 VAL A N 1
ATOM 846 C CA . VAL A 1 111 ? 13.844 0.812 3.114 1.00 93.12 111 VAL A CA 1
ATOM 847 C C . VAL A 1 111 ? 14.612 -0.275 2.356 1.00 93.12 111 VAL A C 1
ATOM 849 O O . VAL A 1 111 ? 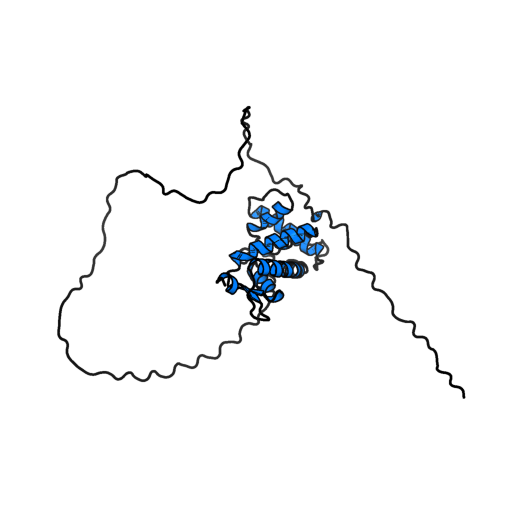15.241 -1.128 2.974 1.00 93.12 111 VAL A O 1
ATOM 852 N N . ALA A 1 112 ? 14.625 -0.229 1.023 1.00 89.31 112 ALA A N 1
ATOM 853 C CA . ALA A 1 112 ? 15.413 -1.142 0.198 1.00 89.31 112 ALA A CA 1
ATOM 854 C C . ALA A 1 112 ? 16.917 -0.793 0.129 1.00 89.31 112 ALA A C 1
ATOM 856 O O . ALA A 1 112 ? 17.658 -1.490 -0.567 1.00 89.31 112 ALA A O 1
ATOM 857 N N . GLY A 1 113 ? 17.375 0.272 0.801 1.00 90.12 113 GLY A N 1
ATOM 858 C CA . GLY A 1 113 ? 18.762 0.750 0.734 1.00 90.12 113 GLY A CA 1
ATOM 859 C C . GLY A 1 113 ? 19.148 1.334 -0.631 1.00 90.12 113 GLY A C 1
ATOM 860 O O . GLY A 1 113 ? 20.322 1.343 -0.998 1.00 90.12 113 GLY A O 1
ATOM 861 N N . GLN A 1 114 ? 18.164 1.780 -1.411 1.00 90.06 114 GLN A N 1
ATOM 862 C CA . GLN A 1 114 ? 18.336 2.327 -2.753 1.00 90.06 114 GLN A CA 1
ATOM 863 C C . GLN A 1 114 ? 18.372 3.859 -2.735 1.00 90.06 114 GLN A C 1
ATOM 865 O O . GLN A 1 114 ? 17.728 4.490 -1.891 1.00 90.06 114 GLN A O 1
ATOM 870 N N . PRO A 1 115 ? 19.100 4.484 -3.679 1.00 88.69 115 PRO A N 1
ATOM 871 C CA . PRO A 1 115 ? 19.147 5.935 -3.769 1.00 88.69 115 PRO A CA 1
ATOM 872 C C . PRO A 1 115 ? 17.763 6.513 -4.102 1.00 88.69 115 PRO A C 1
ATOM 874 O O . PRO A 1 115 ? 17.002 5.903 -4.860 1.00 88.69 115 PRO A O 1
ATOM 877 N N . PRO A 1 116 ? 17.430 7.708 -3.584 1.00 89.25 116 PRO A N 1
ATOM 878 C CA . PRO A 1 116 ? 16.177 8.364 -3.912 1.00 89.25 116 PRO A CA 1
ATOM 879 C C . PRO A 1 116 ? 16.152 8.761 -5.390 1.00 89.25 116 PRO A C 1
ATOM 881 O O . PRO A 1 116 ? 17.130 9.263 -5.943 1.00 89.25 116 PRO A O 1
ATOM 884 N N . LEU A 1 117 ? 14.995 8.584 -6.020 1.00 89.88 117 LEU A N 1
ATOM 885 C CA . LEU A 1 117 ? 14.747 9.050 -7.379 1.00 89.88 117 LEU A CA 1
ATOM 886 C C . LEU A 1 117 ? 14.212 10.485 -7.332 1.00 89.88 117 LEU A C 1
ATOM 888 O O . LEU A 1 117 ? 13.161 10.748 -6.733 1.00 89.88 117 LEU A O 1
ATOM 892 N N . ALA A 1 118 ? 14.956 11.408 -7.946 1.00 85.19 118 ALA A N 1
ATOM 893 C CA . ALA A 1 118 ? 14.635 12.834 -7.960 1.00 85.19 118 ALA A CA 1
ATOM 894 C C . ALA A 1 118 ? 13.474 13.152 -8.912 1.00 85.19 118 ALA A C 1
ATOM 896 O O . ALA A 1 118 ? 12.579 13.924 -8.567 1.00 85.19 118 ALA A O 1
ATOM 897 N N . GLN A 1 119 ? 13.465 12.531 -10.093 1.00 88.75 119 GLN A N 1
ATOM 898 C CA . GLN A 1 119 ? 12.455 12.797 -11.110 1.00 88.75 119 GLN A CA 1
ATOM 899 C C . GLN A 1 119 ? 11.182 11.993 -10.852 1.00 88.75 119 GLN A C 1
ATOM 901 O O . GLN A 1 119 ? 11.208 10.833 -10.441 1.00 88.75 119 GLN A O 1
ATOM 906 N N . GLU A 1 120 ? 10.038 12.621 -11.110 1.00 89.56 120 GLU A N 1
ATOM 907 C CA . GLU A 1 120 ? 8.731 11.974 -10.975 1.00 89.56 120 GLU A CA 1
ATOM 908 C C . GLU A 1 120 ? 8.569 10.802 -11.948 1.00 89.56 120 GLU A C 1
ATOM 910 O O . GLU A 1 120 ? 8.054 9.757 -11.563 1.00 89.56 120 GLU A O 1
ATOM 915 N N . MET A 1 121 ? 9.049 10.952 -13.186 1.00 89.25 121 MET A N 1
ATOM 916 C CA . MET A 1 121 ? 8.954 9.895 -14.192 1.00 89.25 121 MET A CA 1
ATOM 917 C C . MET A 1 121 ? 9.756 8.653 -13.790 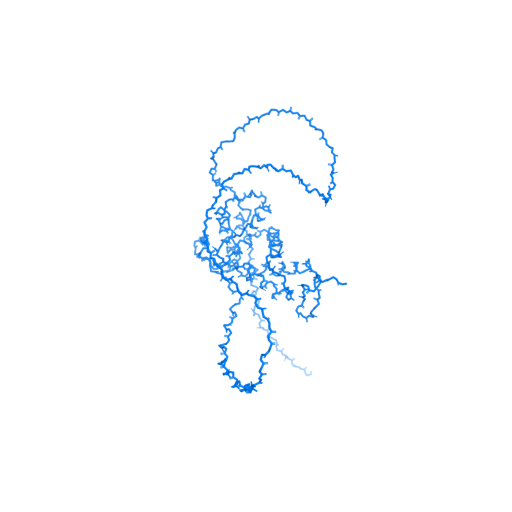1.00 89.25 121 MET A C 1
ATOM 919 O O . MET A 1 121 ? 9.241 7.546 -13.904 1.00 89.25 121 MET A O 1
ATOM 923 N N . ASP A 1 122 ? 10.962 8.825 -13.244 1.00 91.56 122 ASP A N 1
ATOM 924 C CA . ASP A 1 122 ? 11.781 7.703 -12.771 1.00 91.56 122 ASP A CA 1
ATOM 925 C C . ASP A 1 122 ? 11.099 6.979 -11.600 1.00 91.56 122 ASP A C 1
ATOM 927 O O . ASP A 1 122 ? 11.057 5.746 -11.559 1.00 91.56 122 ASP A O 1
ATOM 931 N N . ARG A 1 123 ? 10.505 7.737 -10.663 1.00 93.19 123 ARG A N 1
ATOM 932 C CA . ARG A 1 123 ? 9.701 7.171 -9.564 1.00 93.19 123 ARG A CA 1
ATOM 933 C C . ARG A 1 123 ? 8.528 6.356 -10.090 1.00 93.19 123 ARG A C 1
ATOM 935 O O . ARG A 1 123 ? 8.267 5.268 -9.582 1.00 93.19 123 ARG A O 1
ATOM 942 N N . GLU A 1 124 ? 7.844 6.864 -11.106 1.00 92.81 124 GLU A N 1
ATOM 943 C CA . GLU A 1 124 ? 6.698 6.184 -11.693 1.00 92.81 124 GLU A CA 1
ATOM 944 C C . GLU A 1 124 ? 7.103 4.932 -12.482 1.00 92.81 124 GLU A C 1
ATOM 946 O O . GLU A 1 124 ? 6.448 3.901 -12.358 1.00 92.81 124 GLU A O 1
ATOM 951 N N . GLN A 1 125 ? 8.211 4.966 -13.227 1.00 92.31 125 GLN A N 1
ATOM 952 C CA . GLN A 1 125 ? 8.756 3.782 -13.903 1.00 92.31 125 GLN A CA 1
ATOM 953 C C . GLN A 1 125 ? 9.127 2.687 -12.897 1.00 92.31 125 GLN A C 1
ATOM 955 O O . GLN A 1 125 ? 8.778 1.518 -13.083 1.00 92.31 125 GLN A O 1
ATOM 960 N N . HIS A 1 126 ? 9.774 3.070 -11.793 1.00 94.25 126 HIS A N 1
ATOM 961 C CA . HIS A 1 126 ? 10.072 2.151 -10.700 1.00 94.25 126 HIS A CA 1
ATOM 962 C C . HIS A 1 126 ? 8.791 1.562 -10.091 1.00 94.25 126 HIS A C 1
ATOM 964 O O . HIS A 1 126 ? 8.698 0.351 -9.876 1.00 94.25 126 HIS A O 1
ATOM 970 N N . ALA A 1 127 ? 7.780 2.400 -9.847 1.00 95.06 127 ALA A N 1
ATOM 971 C CA . ALA A 1 127 ? 6.493 1.951 -9.335 1.00 95.06 127 ALA A CA 1
ATOM 972 C C . ALA A 1 127 ? 5.782 0.998 -10.302 1.00 95.06 127 ALA A C 1
ATOM 974 O O . ALA A 1 127 ? 5.286 -0.036 -9.863 1.00 95.06 127 ALA A O 1
ATOM 975 N N . ALA A 1 128 ? 5.774 1.276 -11.605 1.00 94.31 128 ALA A N 1
ATOM 976 C CA . ALA A 1 128 ? 5.174 0.401 -12.609 1.00 94.31 128 ALA A CA 1
ATOM 977 C C . ALA A 1 128 ? 5.817 -0.996 -12.615 1.00 94.31 128 ALA A C 1
ATOM 979 O O . ALA A 1 128 ? 5.100 -2.002 -12.620 1.00 94.31 128 ALA A O 1
ATOM 980 N N . ALA A 1 129 ? 7.150 -1.071 -12.538 1.00 94.31 129 ALA A N 1
ATOM 981 C CA . ALA A 1 129 ? 7.866 -2.341 -12.414 1.00 94.31 129 ALA A CA 1
ATOM 982 C C . ALA A 1 129 ? 7.505 -3.077 -11.111 1.00 94.31 129 ALA A C 1
ATOM 984 O O . ALA A 1 129 ? 7.241 -4.280 -11.124 1.00 94.31 129 ALA A O 1
ATOM 985 N N . ALA A 1 130 ? 7.425 -2.353 -9.992 1.00 95.31 130 ALA A N 1
ATOM 986 C CA . ALA A 1 130 ? 7.018 -2.920 -8.710 1.00 95.31 130 ALA A CA 1
ATOM 987 C C . ALA A 1 130 ? 5.563 -3.423 -8.700 1.00 95.31 130 ALA A C 1
ATOM 989 O O . ALA A 1 130 ? 5.284 -4.460 -8.097 1.00 95.31 130 ALA A O 1
ATOM 990 N N . ARG A 1 131 ? 4.634 -2.742 -9.387 1.00 95.88 131 ARG A N 1
ATOM 991 C CA . ARG A 1 131 ? 3.242 -3.204 -9.539 1.00 95.88 131 ARG A CA 1
ATOM 992 C C . ARG A 1 131 ? 3.184 -4.536 -10.275 1.00 95.88 131 ARG A C 1
ATOM 994 O O . ARG A 1 131 ? 2.523 -5.452 -9.799 1.00 95.88 131 ARG A O 1
ATOM 1001 N N . LEU A 1 132 ? 3.912 -4.667 -11.389 1.00 95.12 132 LEU A N 1
ATOM 1002 C CA . LEU A 1 132 ? 3.982 -5.930 -12.130 1.00 95.12 132 LEU A CA 1
ATOM 1003 C C . LEU A 1 132 ? 4.473 -7.077 -11.244 1.00 95.12 132 LEU A C 1
ATOM 1005 O O . LEU A 1 132 ? 3.911 -8.168 -11.264 1.00 95.12 132 LEU A O 1
ATOM 1009 N N . ALA A 1 133 ? 5.478 -6.809 -10.420 1.00 95.44 133 ALA A N 1
ATOM 1010 C CA . ALA A 1 133 ? 5.986 -7.788 -9.477 1.00 95.44 133 ALA A CA 1
ATOM 1011 C C . ALA A 1 133 ? 4.983 -8.163 -8.392 1.00 95.44 133 ALA A C 1
ATOM 1013 O O . ALA A 1 133 ? 4.902 -9.330 -8.030 1.00 95.44 133 ALA A O 1
ATOM 1014 N N . CYS A 1 134 ? 4.190 -7.205 -7.902 1.00 96.56 134 CYS A N 1
ATOM 1015 C CA . CYS A 1 134 ? 3.074 -7.502 -7.007 1.00 96.56 134 CYS A CA 1
ATOM 1016 C C . CYS A 1 134 ? 2.092 -8.466 -7.682 1.00 96.56 134 CYS A C 1
ATOM 1018 O O . CYS A 1 134 ? 1.763 -9.494 -7.099 1.00 96.56 134 CYS A O 1
ATOM 1020 N N . TYR A 1 135 ? 1.690 -8.188 -8.926 1.00 95.44 135 TYR A N 1
ATOM 1021 C CA . TYR A 1 135 ? 0.772 -9.055 -9.669 1.00 95.44 135 TYR A CA 1
ATOM 1022 C C . TYR A 1 135 ? 1.328 -10.475 -9.840 1.00 95.44 135 TYR A C 1
ATOM 1024 O O . TYR A 1 135 ? 0.623 -11.449 -9.583 1.00 95.44 135 TYR A O 1
ATOM 1032 N N . ARG A 1 136 ? 2.611 -10.608 -10.197 1.00 95.00 136 ARG A N 1
ATOM 1033 C CA . ARG A 1 136 ? 3.286 -11.911 -10.324 1.00 95.00 136 ARG A CA 1
ATOM 1034 C C . ARG A 1 136 ? 3.400 -12.644 -8.991 1.00 95.00 136 ARG A C 1
ATOM 1036 O O . ARG A 1 136 ? 3.106 -13.833 -8.915 1.00 95.00 136 ARG A O 1
ATOM 1043 N N . HIS A 1 137 ? 3.805 -11.936 -7.940 1.00 95.56 137 HIS A N 1
ATOM 1044 C CA . HIS A 1 137 ? 4.034 -12.510 -6.618 1.00 95.56 137 HIS A CA 1
ATOM 1045 C C . HIS A 1 137 ? 2.737 -13.004 -5.966 1.00 95.56 137 HIS A C 1
ATOM 1047 O O . HIS A 1 137 ? 2.718 -14.081 -5.373 1.00 95.56 137 HIS A O 1
ATOM 1053 N N . PHE A 1 138 ? 1.650 -12.238 -6.089 1.00 94.94 138 PHE A N 1
ATOM 1054 C CA . PHE A 1 138 ? 0.360 -12.561 -5.471 1.00 94.94 138 PHE A CA 1
ATOM 1055 C C . PHE A 1 138 ? -0.581 -13.365 -6.378 1.00 94.94 138 PHE A C 1
ATOM 1057 O O . PHE A 1 138 ? -1.701 -13.665 -5.964 1.00 94.94 138 PHE A O 1
ATOM 1064 N N . GLY A 1 139 ? -0.114 -13.768 -7.565 1.00 92.12 139 GLY A N 1
ATOM 1065 C CA . GLY A 1 139 ? -0.814 -14.705 -8.442 1.00 92.12 139 GLY A CA 1
ATOM 1066 C C . GLY A 1 139 ? -2.020 -14.103 -9.154 1.00 92.12 139 GLY A C 1
ATOM 1067 O O . GLY A 1 139 ? -3.059 -14.750 -9.223 1.00 92.12 139 GLY A O 1
ATOM 1068 N N . ALA A 1 140 ? -1.902 -12.870 -9.648 1.00 92.81 140 ALA A N 1
ATOM 1069 C CA . ALA A 1 140 ? -2.912 -12.305 -10.533 1.00 92.81 140 ALA A CA 1
ATOM 1070 C C . ALA A 1 140 ? -3.027 -13.100 -11.840 1.00 92.81 140 ALA A C 1
ATOM 1072 O O . ALA A 1 140 ? -2.059 -13.712 -12.287 1.00 92.81 140 ALA A O 1
ATOM 1073 N N . ASP A 1 141 ? -4.182 -13.023 -12.495 1.00 90.56 141 ASP A N 1
ATOM 1074 C CA . ASP A 1 141 ? -4.356 -13.571 -13.841 1.00 90.56 141 ASP A CA 1
ATOM 1075 C C . ASP A 1 141 ? -3.582 -12.711 -14.854 1.00 90.56 141 ASP A C 1
ATOM 1077 O O . ASP A 1 141 ? -4.056 -11.669 -15.312 1.00 90.56 141 ASP A O 1
ATOM 1081 N N . LEU A 1 142 ? -2.344 -13.116 -15.151 1.00 88.94 142 LEU A N 1
ATOM 1082 C CA . LEU A 1 142 ? -1.462 -12.443 -16.106 1.00 88.94 142 LEU A CA 1
ATOM 1083 C C . LEU A 1 142 ? -1.581 -13.076 -17.504 1.00 88.94 142 LEU A C 1
ATOM 1085 O O . LEU A 1 142 ? -1.872 -14.270 -17.617 1.00 88.94 142 LEU A O 1
ATOM 1089 N N . PRO A 1 143 ? -1.295 -12.317 -18.577 1.00 88.50 143 PRO A N 1
ATOM 1090 C CA . PRO A 1 143 ? -1.136 -12.900 -19.904 1.00 88.50 143 PRO A CA 1
ATOM 1091 C C . PRO A 1 143 ? 0.038 -13.897 -19.941 1.00 88.50 143 PRO A C 1
ATOM 1093 O O . PRO A 1 143 ? 0.908 -13.896 -19.068 1.00 88.50 143 PRO A O 1
ATOM 1096 N N . ALA A 1 144 ? 0.071 -14.757 -20.965 1.00 84.69 144 ALA A N 1
ATOM 1097 C CA . ALA A 1 144 ? 1.035 -15.860 -21.071 1.00 84.69 144 ALA A CA 1
ATOM 1098 C C . ALA A 1 144 ? 2.513 -15.415 -21.095 1.00 84.69 144 ALA A C 1
ATOM 1100 O O . ALA A 1 144 ? 3.394 -16.183 -20.718 1.00 84.69 144 ALA A O 1
ATOM 1101 N N . ASP A 1 145 ? 2.782 -14.173 -21.499 1.00 86.50 145 ASP A N 1
ATOM 1102 C CA . ASP A 1 145 ? 4.108 -13.543 -21.485 1.00 86.50 145 ASP A CA 1
ATOM 1103 C C . ASP A 1 145 ? 4.549 -13.065 -20.084 1.00 86.50 145 ASP A C 1
ATOM 1105 O O . ASP A 1 145 ? 5.646 -12.531 -19.913 1.00 86.50 145 ASP A O 1
ATOM 1109 N N . GLY A 1 146 ? 3.706 -13.253 -19.063 1.00 78.94 146 GLY A N 1
ATOM 1110 C CA . GLY A 1 146 ? 3.947 -12.794 -17.698 1.00 78.94 146 GLY A CA 1
ATOM 1111 C C . GLY A 1 146 ? 3.634 -11.312 -17.477 1.00 78.94 146 GLY A C 1
ATOM 1112 O O . GLY A 1 146 ? 4.004 -10.779 -16.424 1.00 78.94 146 GLY A O 1
ATOM 1113 N N . GLY A 1 147 ? 2.976 -10.651 -18.434 1.00 86.19 147 GLY A N 1
ATOM 1114 C CA . GLY A 1 147 ? 2.503 -9.273 -18.351 1.00 86.19 147 GLY A CA 1
ATOM 1115 C C . GLY A 1 147 ? 3.594 -8.205 -18.475 1.00 86.19 147 GLY A C 1
ATOM 1116 O O . GLY A 1 147 ? 4.767 -8.413 -18.162 1.00 86.19 147 GLY A O 1
ATOM 1117 N N . THR A 1 148 ? 3.168 -7.010 -18.881 1.00 87.50 148 THR A N 1
ATOM 1118 C CA . THR A 1 148 ? 3.999 -5.801 -19.001 1.00 87.50 148 THR A CA 1
ATOM 1119 C C . THR A 1 148 ? 3.683 -4.810 -17.868 1.00 87.50 148 THR A C 1
ATOM 1121 O O . THR A 1 148 ? 2.547 -4.799 -17.371 1.00 87.50 148 THR A O 1
ATOM 1124 N N . PRO A 1 149 ? 4.646 -3.973 -17.419 1.00 84.69 149 PRO A N 1
ATOM 1125 C CA . PRO A 1 149 ? 4.365 -2.918 -16.451 1.00 84.69 149 PRO A CA 1
ATOM 1126 C C . PRO A 1 149 ? 3.269 -1.978 -16.975 1.00 84.69 149 PRO A C 1
ATOM 1128 O O . PRO A 1 149 ? 3.377 -1.502 -18.107 1.00 84.69 149 PRO A O 1
ATOM 1131 N N . PRO A 1 150 ? 2.210 -1.692 -16.1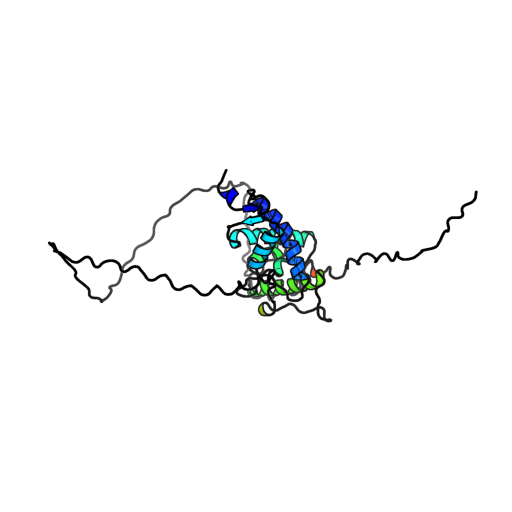96 1.00 78.50 150 PRO A N 1
ATOM 1132 C CA . PRO A 1 150 ? 1.182 -0.767 -16.646 1.00 78.50 150 PRO A CA 1
ATOM 1133 C C . PRO A 1 150 ? 1.738 0.640 -16.824 1.00 78.50 150 PRO A C 1
ATOM 1135 O O . PRO A 1 150 ? 2.505 1.125 -15.989 1.00 78.50 150 PRO A O 1
ATOM 1138 N N . SER A 1 151 ? 1.243 1.344 -17.840 1.00 71.31 151 SER A N 1
ATOM 1139 C CA . SER A 1 151 ? 1.312 2.801 -17.828 1.00 71.31 151 SER A CA 1
ATOM 1140 C C . SER A 1 151 ? 0.366 3.354 -16.744 1.00 71.31 151 SER A C 1
ATOM 1142 O O . SER A 1 151 ? -0.661 2.732 -16.458 1.00 71.31 151 SER A O 1
ATOM 1144 N N . PRO A 1 152 ? 0.644 4.532 -16.157 1.00 62.25 152 PRO A N 1
ATOM 1145 C CA . PRO A 1 152 ? -0.160 5.079 -15.054 1.00 62.25 152 PRO A CA 1
ATOM 1146 C C . PRO A 1 152 ? -1.647 5.238 -15.400 1.00 62.25 152 PRO A C 1
ATOM 1148 O O . PRO A 1 152 ? -2.515 5.060 -14.553 1.00 62.25 152 PRO A O 1
ATOM 1151 N N . ARG A 1 153 ? -1.945 5.529 -16.675 1.00 64.94 153 ARG A N 1
ATOM 1152 C CA . ARG A 1 153 ? -3.312 5.705 -17.189 1.00 64.94 153 ARG A CA 1
ATOM 1153 C C . ARG A 1 153 ? -4.023 4.395 -17.531 1.00 64.94 153 ARG A C 1
ATOM 1155 O O . ARG A 1 153 ? -5.242 4.400 -17.637 1.00 64.94 153 ARG A O 1
ATOM 1162 N N . ALA A 1 154 ? -3.285 3.304 -17.736 1.00 62.56 154 ALA A N 1
ATOM 1163 C CA . ALA A 1 154 ? -3.866 1.995 -18.040 1.00 62.56 154 ALA A CA 1
ATOM 1164 C C . ALA A 1 154 ? -4.380 1.274 -16.783 1.00 62.56 154 ALA A C 1
ATOM 1166 O O . ALA A 1 154 ? -5.131 0.307 -16.889 1.00 62.56 154 ALA A O 1
ATOM 1167 N N . CYS A 1 155 ? -3.984 1.733 -15.595 1.00 61.16 155 CYS A N 1
ATOM 1168 C CA . CYS A 1 155 ? -4.443 1.168 -14.338 1.00 61.16 155 CYS A CA 1
ATOM 1169 C C . CYS A 1 155 ? -5.906 1.542 -14.069 1.00 61.16 155 CYS A C 1
ATOM 1171 O O . CYS A 1 155 ? -6.244 2.721 -13.950 1.00 61.16 155 CYS A O 1
ATOM 1173 N N . ALA A 1 156 ? -6.766 0.538 -13.904 1.00 63.25 156 ALA A N 1
ATOM 1174 C CA . ALA A 1 156 ? -8.132 0.762 -13.455 1.00 63.25 156 ALA A CA 1
ATOM 1175 C C . ALA A 1 156 ? -8.146 0.850 -11.919 1.00 63.25 156 ALA A C 1
ATOM 1177 O O . ALA A 1 156 ? -7.699 -0.094 -11.253 1.00 63.25 156 ALA A O 1
ATOM 1178 N N . PRO A 1 157 ? -8.645 1.949 -11.323 1.00 66.38 157 PRO A N 1
ATOM 1179 C CA . PRO A 1 157 ? -8.815 2.008 -9.884 1.00 66.38 157 PRO A CA 1
ATOM 1180 C C . PRO A 1 157 ? -9.816 0.939 -9.443 1.00 66.38 157 PRO A C 1
ATOM 1182 O O . PRO A 1 157 ? -10.942 0.840 -9.934 1.00 66.38 157 PRO A O 1
ATOM 1185 N N . HIS A 1 158 ? -9.397 0.128 -8.485 1.00 65.06 158 HIS A N 1
ATOM 1186 C CA . HIS A 1 158 ? -10.250 -0.771 -7.756 1.00 65.06 158 HIS A CA 1
ATOM 1187 C C . HIS A 1 158 ? -11.118 0.049 -6.804 1.00 65.06 158 HIS A C 1
ATOM 1189 O O . HIS A 1 158 ? -10.681 0.449 -5.726 1.00 65.06 158 HIS A O 1
ATOM 1195 N N . CYS A 1 159 ? -12.380 0.245 -7.177 1.00 55.06 159 CYS A N 1
ATOM 1196 C CA . CYS A 1 159 ? -13.394 0.636 -6.209 1.00 55.06 159 CYS A CA 1
ATOM 1197 C C . CYS A 1 159 ? -13.673 -0.562 -5.290 1.00 55.06 159 CYS A C 1
ATOM 1199 O O . CYS A 1 159 ? -14.315 -1.527 -5.711 1.00 55.06 159 CYS A O 1
ATOM 1201 N N . SER A 1 160 ? -13.202 -0.500 -4.043 1.00 50.44 160 SER A N 1
ATOM 1202 C CA . SER A 1 160 ? -13.502 -1.491 -2.996 1.00 50.44 160 SER A CA 1
ATOM 1203 C C . SER A 1 160 ? -14.971 -1.473 -2.555 1.00 50.44 160 SER A C 1
ATOM 1205 O O . SER A 1 160 ? -15.437 -2.413 -1.923 1.00 50.44 160 SER A O 1
ATOM 1207 N N . ALA A 1 161 ? -15.744 -0.468 -2.966 1.00 47.44 161 ALA A N 1
ATOM 1208 C CA . ALA A 1 161 ? -17.192 -0.486 -2.870 1.00 47.44 161 ALA A CA 1
ATOM 1209 C C . ALA A 1 161 ? -17.796 0.264 -4.060 1.00 47.44 161 ALA A C 1
ATOM 1211 O O . ALA A 1 161 ? -17.752 1.493 -4.125 1.00 47.44 161 ALA A O 1
ATOM 1212 N N . ARG A 1 162 ? -18.460 -0.449 -4.978 1.00 43.81 162 ARG A N 1
ATOM 1213 C CA . ARG A 1 162 ? -19.622 0.158 -5.636 1.00 43.81 162 ARG A CA 1
ATOM 1214 C C . ARG A 1 162 ? -20.673 0.319 -4.546 1.00 43.81 162 ARG A C 1
ATOM 1216 O O . ARG A 1 162 ? -21.506 -0.558 -4.347 1.00 43.81 162 ARG A O 1
ATOM 1223 N N . ARG A 1 163 ? -20.628 1.437 -3.821 1.00 42.81 163 ARG A N 1
ATOM 1224 C CA . ARG A 1 163 ? -21.831 1.929 -3.158 1.00 42.81 163 ARG A CA 1
ATOM 1225 C C . ARG A 1 163 ? -22.847 2.125 -4.290 1.00 42.81 163 ARG A C 1
ATOM 1227 O O . ARG A 1 163 ? -22.531 2.875 -5.219 1.00 42.81 163 ARG A O 1
ATOM 1234 N N . PRO A 1 164 ? -23.993 1.421 -4.300 1.00 46.38 164 PRO A N 1
ATOM 1235 C CA . PRO A 1 164 ? -25.010 1.682 -5.305 1.00 46.38 164 PRO A CA 1
ATOM 1236 C C . PRO A 1 164 ? -25.342 3.180 -5.272 1.00 46.38 164 PRO A C 1
ATOM 1238 O O . PRO A 1 164 ? -25.285 3.782 -4.189 1.00 46.38 164 PRO A O 1
ATOM 1241 N N . PRO A 1 165 ? -25.616 3.808 -6.433 1.00 46.72 165 PRO A N 1
ATOM 1242 C CA . PRO A 1 165 ? -26.026 5.202 -6.450 1.00 46.72 165 PRO A CA 1
ATOM 1243 C C . PRO A 1 165 ? -27.162 5.375 -5.436 1.00 46.72 165 PRO A C 1
ATOM 1245 O O . PRO A 1 165 ? -28.023 4.492 -5.347 1.00 46.72 165 PRO A O 1
ATOM 1248 N N . PRO A 1 166 ? -27.150 6.450 -4.625 1.00 55.75 166 PRO A N 1
ATOM 1249 C CA . PRO A 1 166 ? -28.274 6.713 -3.743 1.00 55.75 166 PRO A CA 1
ATOM 1250 C C . PRO A 1 166 ? -29.548 6.690 -4.598 1.00 55.75 166 PRO A C 1
ATOM 1252 O O . PRO A 1 166 ? -29.515 7.211 -5.721 1.00 55.75 166 PRO A O 1
ATOM 1255 N N . PRO A 1 167 ? -30.639 6.061 -4.125 1.00 69.19 167 PRO A N 1
ATOM 1256 C CA . PRO A 1 167 ? -31.894 6.081 -4.861 1.00 69.19 167 PRO A CA 1
ATOM 1257 C C . PRO A 1 167 ? -32.239 7.535 -5.214 1.00 69.19 167 PRO A C 1
ATOM 1259 O O . PRO A 1 167 ? -31.917 8.436 -4.425 1.00 69.19 167 PRO A O 1
ATOM 1262 N N . PRO A 1 168 ? -32.830 7.789 -6.397 1.00 72.19 168 PRO A N 1
ATOM 1263 C CA . PRO A 1 168 ? -33.195 9.140 -6.800 1.00 72.19 168 PRO A CA 1
ATOM 1264 C C . PRO A 1 168 ? -33.983 9.796 -5.668 1.00 72.19 168 PRO A C 1
ATOM 1266 O O . PRO A 1 168 ? -34.893 9.186 -5.102 1.00 72.19 168 PRO A O 1
ATOM 1269 N N . ALA A 1 169 ? -33.581 11.015 -5.298 1.00 70.69 169 ALA A N 1
ATOM 1270 C CA . ALA A 1 169 ? -34.259 11.758 -4.249 1.00 70.69 169 ALA A CA 1
ATOM 1271 C C . ALA A 1 169 ? -35.763 11.818 -4.572 1.00 70.69 169 ALA A C 1
ATOM 1273 O O . ALA A 1 169 ? -36.110 12.055 -5.735 1.00 70.69 169 ALA A O 1
ATOM 1274 N N . PRO A 1 170 ? -36.655 11.613 -3.584 1.00 72.38 170 PRO A N 1
ATOM 1275 C CA . PRO A 1 170 ? -38.081 11.772 -3.818 1.00 72.38 170 PRO A CA 1
ATOM 1276 C C . PRO A 1 170 ? -38.343 13.178 -4.380 1.00 72.38 170 PRO A C 1
ATOM 1278 O O . PRO A 1 170 ? -37.639 14.126 -3.998 1.00 72.38 170 PRO A O 1
ATOM 1281 N N . PRO A 1 171 ? -39.317 13.334 -5.295 1.00 73.81 171 PRO A N 1
ATOM 1282 C CA . PRO A 1 171 ? -39.655 14.636 -5.847 1.00 73.81 171 PRO A CA 1
ATOM 1283 C C . PRO A 1 171 ? -39.902 15.608 -4.695 1.00 73.81 171 PRO A C 1
ATOM 1285 O O . PRO A 1 171 ? -40.667 15.320 -3.774 1.00 73.81 171 PRO A O 1
ATOM 1288 N N . ARG A 1 172 ? -39.203 16.749 -4.726 1.00 63.53 172 ARG A N 1
ATOM 1289 C CA . ARG A 1 172 ? -39.395 17.818 -3.747 1.00 63.53 172 ARG A CA 1
ATOM 1290 C C . ARG A 1 172 ? -40.868 18.205 -3.779 1.00 63.53 172 ARG A C 1
ATOM 1292 O O . ARG A 1 172 ? -41.328 18.769 -4.769 1.00 63.53 172 ARG A O 1
ATOM 1299 N N . THR A 1 173 ? -41.598 17.917 -2.707 1.00 65.19 173 THR A N 1
ATOM 1300 C CA . THR A 1 173 ? -42.912 18.520 -2.491 1.00 65.19 173 THR A CA 1
ATOM 1301 C C . THR A 1 173 ? -42.744 20.038 -2.554 1.00 65.19 173 THR A C 1
ATOM 1303 O O . THR A 1 173 ? -41.812 20.558 -1.923 1.00 65.19 173 THR A O 1
ATOM 1306 N N . PRO A 1 174 ? -43.580 20.758 -3.323 1.00 72.44 174 PRO A N 1
ATOM 1307 C CA . PRO A 1 174 ? -43.508 22.208 -3.372 1.00 72.44 174 PRO A CA 1
ATOM 1308 C C . PRO A 1 174 ? -43.654 22.772 -1.951 1.00 72.44 174 PRO A C 1
ATOM 1310 O O . PRO A 1 174 ? -44.396 22.204 -1.142 1.00 72.44 174 PRO A O 1
ATOM 1313 N N . PRO A 1 175 ? -42.932 23.856 -1.614 1.00 68.81 175 PRO A N 1
ATOM 1314 C CA . PRO A 1 175 ? -43.087 24.487 -0.313 1.00 68.81 175 PRO A CA 1
ATOM 1315 C C . PRO A 1 175 ? -44.557 24.891 -0.117 1.00 68.81 175 PRO A C 1
ATOM 1317 O O . PRO A 1 175 ? -45.205 25.310 -1.082 1.00 68.81 175 PRO A O 1
ATOM 1320 N N . PRO A 1 176 ? -45.103 24.775 1.107 1.00 64.31 176 PRO A N 1
ATOM 1321 C CA . PRO A 1 176 ? -46.463 25.219 1.375 1.00 64.31 176 PRO A CA 1
ATOM 1322 C C . PRO A 1 176 ? -46.591 26.711 1.034 1.00 64.31 176 PRO A C 1
ATOM 1324 O O . PRO A 1 176 ? -45.631 27.463 1.240 1.00 64.31 176 PRO A O 1
ATOM 1327 N N . PRO A 1 177 ? -47.751 27.163 0.522 1.00 60.06 177 PRO A N 1
ATOM 1328 C CA . PRO A 1 177 ? -47.939 28.558 0.163 1.00 60.06 177 PRO A CA 1
ATOM 1329 C C . PRO A 1 177 ? -47.678 29.436 1.386 1.00 60.06 177 PRO A C 1
ATOM 1331 O O . PRO A 1 177 ? -48.309 29.289 2.437 1.00 60.06 177 PRO A O 1
ATOM 1334 N N . SER A 1 178 ? -46.710 30.339 1.239 1.00 61.34 178 SER A N 1
ATOM 1335 C CA . SER A 1 178 ? -46.377 31.368 2.211 1.00 61.34 178 SER A CA 1
ATOM 1336 C C . SER A 1 178 ? -47.661 32.064 2.650 1.00 61.34 178 SER A C 1
ATOM 1338 O O . SER A 1 178 ? -48.324 32.708 1.835 1.00 61.34 178 SER A O 1
ATOM 1340 N N . ARG A 1 179 ? -48.025 31.945 3.935 1.00 53.16 179 ARG A N 1
ATOM 1341 C CA . ARG A 1 179 ? -49.101 32.760 4.509 1.00 53.16 179 ARG A CA 1
ATOM 1342 C C . ARG A 1 179 ? -48.772 34.217 4.213 1.00 53.16 179 ARG A C 1
ATOM 1344 O O . ARG A 1 179 ? -47.727 34.715 4.633 1.00 53.16 179 ARG A O 1
ATOM 1351 N N . LEU A 1 180 ? -49.653 34.859 3.452 1.00 49.91 180 LEU A N 1
ATOM 1352 C CA . LEU A 1 180 ? -49.577 36.267 3.103 1.00 49.91 180 LEU A CA 1
ATOM 1353 C C . LEU A 1 180 ? -49.342 37.071 4.380 1.00 49.91 180 LEU A C 1
ATOM 1355 O O . LEU A 1 180 ? -50.176 37.123 5.283 1.00 49.91 180 LEU A O 1
ATOM 1359 N N . ARG A 1 181 ? -48.152 37.659 4.461 1.00 52.06 181 ARG A N 1
ATOM 1360 C CA . ARG A 1 181 ? -47.760 38.574 5.523 1.00 52.06 181 ARG A CA 1
ATOM 1361 C C . ARG A 1 181 ? -48.694 39.791 5.419 1.00 52.06 181 ARG A C 1
ATOM 1363 O O . ARG A 1 181 ? -48.741 40.392 4.345 1.00 52.06 181 ARG A O 1
ATOM 1370 N N . PRO A 1 182 ? -49.460 40.155 6.462 1.00 47.66 182 PRO A N 1
ATOM 1371 C CA . PRO A 1 182 ? -50.419 41.241 6.339 1.00 47.66 182 PRO A CA 1
ATOM 1372 C C . PRO A 1 182 ? -49.698 42.563 6.057 1.00 47.66 182 PRO A C 1
ATOM 1374 O O . PRO A 1 182 ? -48.752 42.944 6.752 1.00 47.66 182 PRO A O 1
ATOM 1377 N N . LEU A 1 183 ? -50.161 43.254 5.014 1.00 50.44 183 LEU A N 1
ATOM 1378 C CA . LEU A 1 183 ? -49.746 44.604 4.652 1.00 50.44 183 LEU A CA 1
ATOM 1379 C C . LEU A 1 183 ? -50.089 45.556 5.804 1.00 50.44 183 LEU A C 1
ATOM 1381 O O . LEU A 1 183 ? -51.236 45.970 5.973 1.00 50.44 183 LEU A O 1
ATOM 1385 N N . ARG A 1 184 ? -49.084 45.928 6.600 1.00 47.78 184 ARG A N 1
ATOM 1386 C CA . ARG A 1 184 ? -49.211 47.001 7.590 1.00 47.78 184 ARG A CA 1
ATOM 1387 C C . ARG A 1 184 ? -49.308 48.344 6.855 1.00 47.78 184 ARG A C 1
ATOM 1389 O O . ARG A 1 184 ? -48.309 48.896 6.400 1.00 47.78 184 ARG A O 1
ATOM 1396 N N . ARG A 1 185 ? -50.539 48.845 6.721 1.00 43.81 185 ARG A N 1
ATOM 1397 C CA . ARG A 1 185 ? -50.865 50.212 6.289 1.00 43.81 185 ARG A CA 1
ATOM 1398 C C . ARG A 1 185 ? -50.520 51.221 7.394 1.00 43.81 185 ARG A C 1
ATOM 1400 O O . ARG A 1 185 ? -51.030 51.103 8.500 1.00 43.81 185 ARG A O 1
ATOM 1407 N N . GLY A 1 186 ? -49.764 52.259 7.022 1.00 38.97 186 GLY A N 1
ATOM 1408 C CA . GLY A 1 186 ? -49.660 53.554 7.717 1.00 38.97 186 GLY A CA 1
ATOM 1409 C C . GLY A 1 186 ? -48.792 53.554 8.986 1.00 38.97 186 GLY A C 1
ATOM 1410 O O . GLY A 1 186 ? -48.750 52.584 9.719 1.00 38.97 186 GLY A O 1
ATOM 1411 N N . ARG A 1 187 ? -48.079 54.620 9.353 1.00 44.19 187 ARG A N 1
ATOM 1412 C CA . ARG A 1 187 ? -48.037 55.994 8.846 1.00 44.19 187 ARG A CA 1
ATOM 1413 C C . ARG A 1 187 ? -46.811 56.682 9.483 1.00 44.19 187 ARG A C 1
ATOM 1415 O O . ARG A 1 187 ? -46.494 56.413 10.632 1.00 44.19 187 ARG A O 1
ATOM 1422 N N . ARG A 1 188 ? -46.257 57.646 8.739 1.00 43.00 188 ARG A N 1
ATOM 1423 C CA . ARG A 1 188 ? -45.447 58.817 9.149 1.00 43.00 188 ARG A CA 1
ATOM 1424 C C . ARG A 1 188 ? -43.980 58.635 9.574 1.00 43.00 188 ARG A C 1
ATOM 1426 O O . ARG A 1 188 ? -43.638 58.208 10.666 1.00 43.00 188 ARG A O 1
ATOM 1433 N N . ARG A 1 189 ? -43.145 59.143 8.659 1.00 44.84 189 ARG A N 1
ATOM 1434 C CA . ARG A 1 189 ? -41.809 59.716 8.848 1.00 44.84 189 ARG A CA 1
ATOM 1435 C C . ARG A 1 189 ? -41.829 60.890 9.839 1.00 44.84 189 ARG A C 1
ATOM 1437 O O . ARG A 1 189 ? -42.714 61.734 9.737 1.00 44.84 189 ARG A O 1
ATOM 1444 N N . SER A 1 190 ? -40.770 60.982 10.638 1.00 39.50 190 SER A N 1
ATOM 1445 C CA . SER A 1 190 ? -39.982 62.198 10.908 1.00 39.50 190 SER A CA 1
ATOM 1446 C C . SER A 1 190 ? -38.552 61.707 11.162 1.00 39.50 190 SER A C 1
ATOM 1448 O O . SER A 1 190 ? -38.333 60.895 12.046 1.00 39.50 190 SER A O 1
ATOM 1450 N N . ALA A 1 191 ? -37.642 61.865 10.203 1.00 37.91 191 ALA A N 1
ATOM 1451 C CA . ALA A 1 191 ? -36.817 63.051 9.967 1.00 37.91 191 ALA A CA 1
ATOM 1452 C C . ALA A 1 191 ? -35.469 62.908 10.686 1.00 37.91 191 ALA A C 1
ATOM 1454 O O . ALA A 1 191 ? -35.409 63.073 11.897 1.00 37.91 191 ALA A O 1
ATOM 1455 N N . ARG A 1 192 ? -34.402 62.653 9.918 1.00 41.88 192 ARG A N 1
ATOM 1456 C CA . ARG A 1 192 ? -33.226 63.536 9.799 1.00 41.88 192 ARG A CA 1
ATOM 1457 C C . ARG A 1 192 ? -32.075 62.835 9.063 1.00 41.88 192 ARG A C 1
ATOM 1459 O O . ARG A 1 192 ? -31.613 61.782 9.473 1.00 41.88 192 ARG A O 1
ATOM 1466 N N . THR A 1 193 ? -31.710 63.483 7.951 1.00 40.38 193 THR A N 1
ATOM 1467 C CA . THR A 1 193 ? -30.349 63.789 7.461 1.00 40.38 193 THR A CA 1
ATOM 1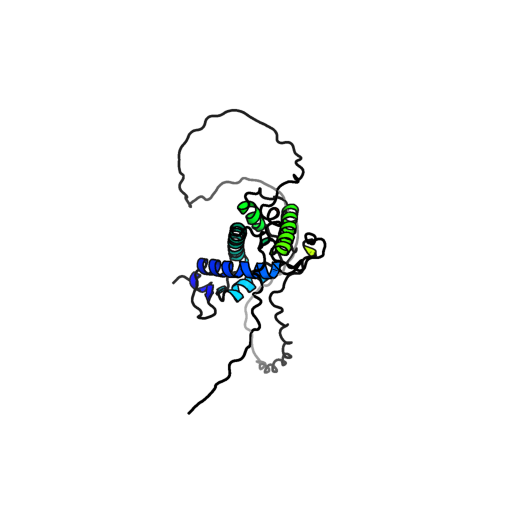468 C C . THR A 1 193 ? -29.394 62.614 7.237 1.00 40.38 193 THR A C 1
ATOM 1470 O O . THR A 1 193 ? -28.987 61.950 8.176 1.00 40.38 193 THR A O 1
ATOM 1473 N N . ALA A 1 194 ? -29.118 62.272 5.974 1.00 36.91 194 ALA A N 1
ATOM 1474 C CA . ALA A 1 194 ? -28.072 62.872 5.116 1.00 36.91 194 ALA A CA 1
ATOM 1475 C C . ALA A 1 194 ? -26.745 62.112 5.318 1.00 36.91 194 ALA A C 1
ATOM 1477 O O . ALA A 1 194 ? -26.411 61.752 6.431 1.00 36.91 194 ALA A O 1
ATOM 1478 N N . SER A 1 195 ? -25.940 61.779 4.322 1.00 41.50 195 SER A N 1
ATOM 1479 C CA . SER A 1 195 ? -25.894 62.166 2.923 1.00 41.50 195 SER A CA 1
ATOM 1480 C C . SER A 1 195 ? -25.246 61.006 2.180 1.00 41.50 195 SER A C 1
ATOM 1482 O O . SER A 1 195 ? -24.227 60.476 2.614 1.00 41.50 195 SER A O 1
ATOM 1484 N N . TRP A 1 196 ? -25.826 60.631 1.048 1.00 34.84 196 TRP A N 1
ATOM 1485 C CA . TRP A 1 196 ? -25.077 59.953 0.003 1.00 34.84 196 TRP A CA 1
ATOM 1486 C C . TRP A 1 196 ? -24.100 60.970 -0.586 1.00 34.84 196 TRP A C 1
ATOM 1488 O O . TRP A 1 196 ? -24.450 62.142 -0.711 1.00 34.84 196 TRP A O 1
ATOM 1498 N N . ASN A 1 197 ? -22.912 60.534 -0.986 1.00 47.47 197 ASN A N 1
ATOM 1499 C CA . ASN A 1 197 ? -22.426 60.958 -2.287 1.00 47.47 197 ASN A CA 1
ATOM 1500 C C . ASN A 1 197 ? -21.531 59.891 -2.905 1.00 47.47 197 ASN A C 1
ATOM 1502 O O . ASN A 1 197 ? -20.566 59.403 -2.321 1.00 47.47 197 ASN A O 1
ATOM 1506 N N . CYS A 1 198 ? -21.948 59.507 -4.103 1.00 32.62 198 CYS A N 1
ATOM 1507 C CA . CYS A 1 198 ? -21.263 58.627 -5.019 1.00 32.62 198 CYS A CA 1
ATOM 1508 C C . CYS A 1 198 ? -20.035 59.325 -5.631 1.00 32.62 198 CYS A C 1
ATOM 1510 O O . CYS A 1 198 ? -20.119 60.507 -5.932 1.00 32.62 198 CYS A O 1
ATOM 1512 N N . ARG A 1 199 ? -18.966 58.527 -5.838 1.00 42.59 199 ARG A N 1
ATOM 1513 C CA . ARG A 1 199 ? -18.073 58.378 -7.025 1.00 42.59 199 ARG A CA 1
ATOM 1514 C C . ARG A 1 199 ? -17.611 59.636 -7.795 1.00 42.59 199 ARG A C 1
ATOM 1516 O O . ARG A 1 199 ? -18.431 60.502 -8.060 1.00 42.59 199 ARG A O 1
ATOM 1523 N N . PRO A 1 200 ? -16.377 59.662 -8.357 1.00 44.78 200 PRO A N 1
ATOM 1524 C CA . PRO A 1 200 ? -16.034 58.804 -9.515 1.00 44.78 200 PRO A CA 1
ATOM 1525 C C . PRO A 1 200 ? -14.517 58.427 -9.630 1.00 44.78 200 PRO A C 1
ATOM 1527 O O . PRO A 1 200 ? -13.775 58.641 -8.674 1.00 44.78 200 PRO A O 1
ATOM 1530 N N . PRO A 1 201 ? -14.068 57.759 -10.724 1.00 46.91 201 PRO A N 1
ATOM 1531 C CA . PRO A 1 201 ? -12.813 57.000 -10.801 1.00 46.91 201 PRO A CA 1
ATOM 1532 C C . PRO A 1 201 ? -11.667 57.699 -11.564 1.00 46.91 201 PRO A C 1
ATOM 1534 O O . PRO A 1 201 ? -11.912 58.548 -12.410 1.00 46.91 201 PRO A O 1
ATOM 1537 N N . GLY A 1 202 ? -10.442 57.194 -11.349 1.00 35.56 202 GLY A N 1
ATOM 1538 C CA . GLY A 1 202 ? -9.329 57.193 -12.312 1.00 35.56 202 GLY A CA 1
ATOM 1539 C C . GLY A 1 202 ? -8.435 58.438 -12.359 1.00 35.56 202 GLY A C 1
ATOM 1540 O O . GLY A 1 202 ? -8.875 59.483 -12.812 1.00 35.56 202 GLY A O 1
ATOM 1541 N N . CYS A 1 203 ? -7.163 58.293 -11.957 1.00 32.62 203 CYS A N 1
ATOM 1542 C CA . CYS A 1 203 ? -5.970 58.646 -12.750 1.00 32.62 203 CYS A CA 1
ATOM 1543 C C . CYS A 1 203 ? -4.671 58.567 -11.922 1.00 32.62 203 CYS A C 1
ATOM 1545 O O . CYS A 1 203 ? -4.584 59.112 -10.831 1.00 32.62 203 CYS A O 1
ATOM 1547 N N . ALA A 1 204 ? -3.683 57.915 -12.541 1.00 35.53 204 ALA A N 1
ATOM 1548 C CA . ALA A 1 204 ? -2.240 58.169 -12.532 1.00 35.53 204 ALA A CA 1
ATOM 1549 C C . ALA A 1 204 ? -1.410 58.178 -11.223 1.00 35.53 204 ALA A C 1
ATOM 1551 O O . ALA A 1 204 ? -1.593 58.958 -10.296 1.00 35.53 204 ALA A O 1
ATOM 1552 N N . THR A 1 205 ? -0.384 57.328 -11.274 1.00 42.25 205 THR A N 1
ATOM 1553 C CA . THR A 1 205 ? 0.826 57.201 -10.448 1.00 42.25 205 THR A CA 1
ATOM 1554 C C . THR A 1 205 ? 1.661 58.491 -10.369 1.00 42.25 205 THR A C 1
ATOM 1556 O O . THR A 1 205 ? 1.634 59.300 -11.298 1.00 42.25 205 THR A O 1
ATOM 1559 N N . PRO A 1 206 ? 2.548 58.602 -9.361 1.00 47.09 206 PRO A N 1
ATOM 1560 C CA . PRO A 1 206 ? 3.964 58.751 -9.711 1.00 47.09 206 PRO A CA 1
ATOM 1561 C C . PRO A 1 206 ? 4.919 57.864 -8.892 1.00 47.09 206 PRO A C 1
ATOM 1563 O O . PRO A 1 206 ? 4.586 57.291 -7.857 1.00 47.09 206 PRO A O 1
ATOM 1566 N N . ALA A 1 207 ? 6.124 57.735 -9.441 1.00 38.06 207 ALA A N 1
ATOM 1567 C CA . ALA A 1 207 ? 7.207 56.858 -9.033 1.00 38.06 207 ALA A CA 1
ATOM 1568 C C . ALA A 1 207 ? 8.004 57.329 -7.796 1.00 38.06 207 ALA A C 1
ATOM 1570 O O . ALA A 1 207 ? 8.229 58.519 -7.611 1.00 38.06 207 ALA A O 1
ATOM 1571 N N . GLY A 1 208 ? 8.565 56.347 -7.074 1.00 31.16 208 GLY A N 1
ATOM 1572 C CA . GLY A 1 208 ? 9.941 56.365 -6.554 1.00 31.16 208 GLY A CA 1
ATOM 1573 C C . GLY A 1 208 ? 10.210 56.985 -5.175 1.00 31.16 208 GLY A C 1
ATOM 1574 O O . GLY A 1 208 ? 10.279 58.197 -5.045 1.00 31.16 208 GLY A O 1
ATOM 1575 N N . ARG A 1 209 ? 10.595 56.162 -4.187 1.00 34.50 209 ARG A N 1
ATOM 1576 C CA . ARG A 1 209 ? 12.006 55.967 -3.774 1.00 34.50 209 ARG A CA 1
ATOM 1577 C C . ARG A 1 209 ? 12.143 54.993 -2.599 1.00 34.50 209 ARG A C 1
ATOM 1579 O O . ARG A 1 209 ? 11.251 54.823 -1.783 1.00 34.50 209 ARG A O 1
ATOM 1586 N N . ALA A 1 210 ? 13.315 54.367 -2.600 1.00 35.09 210 ALA A N 1
ATOM 1587 C CA . ALA A 1 210 ? 13.891 53.392 -1.686 1.00 35.09 210 ALA A CA 1
ATOM 1588 C C . ALA A 1 210 ? 13.786 53.710 -0.182 1.00 35.09 210 ALA A C 1
ATOM 1590 O O . ALA A 1 210 ? 13.894 54.871 0.204 1.00 35.09 210 ALA A O 1
ATOM 1591 N N . SER A 1 211 ? 13.777 52.670 0.666 1.00 40.38 211 SER A N 1
ATOM 1592 C CA . SER A 1 211 ? 14.936 52.321 1.520 1.00 40.38 211 SER A CA 1
ATOM 1593 C C . SER A 1 211 ? 14.698 51.066 2.381 1.00 40.38 211 SER A C 1
ATOM 1595 O O . SER A 1 211 ? 13.667 50.922 3.019 1.00 40.38 211 SER A O 1
ATOM 1597 N N . HIS A 1 212 ? 15.706 50.194 2.318 1.00 34.62 212 HIS A N 1
ATOM 1598 C CA . HIS A 1 212 ? 16.237 49.156 3.217 1.00 34.62 212 HIS A CA 1
ATOM 1599 C C . HIS A 1 212 ? 15.435 48.357 4.281 1.00 34.62 212 HIS A C 1
ATOM 1601 O O . HIS A 1 212 ? 14.576 48.896 4.969 1.00 34.62 212 HIS A O 1
ATOM 1607 N N . PRO A 1 213 ? 15.835 47.074 4.495 1.00 52.00 213 PRO A N 1
ATOM 1608 C CA . PRO A 1 213 ? 15.345 46.185 5.550 1.00 52.00 213 PRO A CA 1
ATOM 1609 C C . PRO A 1 213 ? 16.302 46.064 6.762 1.00 52.00 213 PRO A C 1
ATOM 1611 O O . PRO A 1 213 ? 17.503 45.886 6.604 1.00 52.00 213 PRO A O 1
ATOM 1614 N N . ASP A 1 214 ? 15.733 46.050 7.964 1.00 36.72 214 ASP A N 1
ATOM 1615 C CA . ASP A 1 214 ? 16.269 45.559 9.250 1.00 36.72 214 ASP A CA 1
ATOM 1616 C C . ASP A 1 214 ? 14.998 45.282 10.096 1.00 36.72 214 ASP A C 1
ATOM 1618 O O . ASP A 1 214 ? 14.047 46.050 10.009 1.00 36.72 214 ASP A O 1
ATOM 1622 N N . ARG A 1 215 ? 14.786 44.255 10.924 1.00 38.50 215 ARG A N 1
ATOM 1623 C CA . ARG A 1 215 ? 15.589 43.189 11.531 1.00 38.50 215 ARG A CA 1
ATOM 1624 C C . ARG A 1 215 ? 14.618 42.158 12.176 1.00 38.50 215 ARG A C 1
ATOM 1626 O O . ARG A 1 215 ? 13.409 42.384 12.176 1.00 38.50 215 ARG A O 1
ATOM 1633 N N . PRO A 1 216 ? 15.121 41.029 12.713 1.00 47.75 216 PRO A N 1
ATOM 1634 C CA . PRO A 1 216 ? 14.367 39.799 12.950 1.00 47.75 216 PRO A CA 1
ATOM 1635 C C . PRO A 1 216 ? 13.749 39.683 14.350 1.00 47.75 216 PRO A C 1
ATOM 1637 O O . PRO A 1 216 ? 14.268 40.217 15.327 1.00 47.75 216 PRO A O 1
ATOM 1640 N N . PHE A 1 217 ? 12.715 38.845 14.451 1.00 37.66 217 PHE A N 1
ATOM 1641 C CA . PHE A 1 217 ? 12.303 38.211 15.703 1.00 37.66 217 PHE A CA 1
ATOM 1642 C C . PHE A 1 217 ? 12.992 36.842 15.835 1.00 37.66 217 PHE A C 1
ATOM 1644 O O . PHE A 1 217 ? 12.715 35.917 15.072 1.00 37.66 217 PHE A O 1
ATOM 1651 N N . GLY A 1 218 ? 13.891 36.718 16.818 1.00 33.88 218 GLY A N 1
ATOM 1652 C CA . GLY A 1 218 ? 14.131 35.450 17.519 1.00 33.88 218 GLY A CA 1
ATOM 1653 C C . GLY A 1 218 ? 12.964 35.163 18.478 1.00 33.88 218 GLY A C 1
ATOM 1654 O O . GLY A 1 218 ? 12.066 35.981 18.622 1.00 33.88 218 GLY A O 1
ATOM 1655 N N . ALA A 1 219 ? 12.875 34.061 19.209 1.00 34.97 219 ALA A N 1
ATOM 1656 C CA . ALA A 1 219 ? 13.718 32.894 19.408 1.00 34.97 219 ALA A CA 1
ATOM 1657 C C . ALA A 1 219 ? 12.857 31.853 20.162 1.00 34.97 219 ALA A C 1
ATOM 1659 O O . ALA A 1 219 ? 11.865 32.219 20.791 1.00 34.97 219 ALA A O 1
ATOM 1660 N N . GLY A 1 220 ? 13.291 30.588 20.196 1.00 31.03 220 GLY A N 1
ATOM 1661 C CA . GLY A 1 220 ? 12.967 29.681 21.307 1.00 31.03 220 GLY A CA 1
ATOM 1662 C C . GLY A 1 220 ? 12.467 28.295 20.903 1.00 31.03 220 GLY A C 1
ATOM 1663 O O . GLY A 1 220 ? 11.280 28.100 20.683 1.00 31.03 220 GLY A O 1
ATOM 1664 N N . GLY A 1 221 ? 13.369 27.308 20.875 1.00 31.34 221 GLY A N 1
ATOM 1665 C CA . GLY A 1 221 ? 13.010 25.900 20.669 1.00 31.34 221 GLY A CA 1
ATOM 1666 C C . GLY A 1 221 ? 14.220 24.978 20.522 1.00 31.34 221 GLY A C 1
ATOM 1667 O O . GLY A 1 221 ? 14.488 24.458 19.449 1.00 31.34 221 GLY A O 1
ATOM 1668 N N . ARG A 1 222 ? 14.979 24.851 21.609 1.00 32.31 222 ARG A N 1
ATOM 1669 C CA . ARG A 1 222 ? 16.257 24.144 21.795 1.00 32.31 222 ARG A CA 1
ATOM 1670 C C . ARG A 1 222 ? 16.126 22.610 21.644 1.00 32.31 222 ARG A C 1
ATOM 1672 O O . ARG A 1 222 ? 15.281 22.016 22.300 1.00 32.31 222 ARG A O 1
ATOM 1679 N N . TRP A 1 223 ? 17.037 21.977 20.895 1.00 36.62 223 TRP A N 1
ATOM 1680 C CA . TRP A 1 223 ? 17.439 20.564 21.045 1.00 36.62 223 TRP A CA 1
ATOM 1681 C C . TRP A 1 223 ? 18.943 20.524 21.394 1.00 36.62 223 TRP A C 1
ATOM 1683 O O . TRP A 1 223 ? 19.692 21.341 20.855 1.00 36.62 223 TRP A O 1
ATOM 1693 N N . PRO A 1 224 ? 19.402 19.667 22.326 1.00 44.06 224 PRO A N 1
ATOM 1694 C CA . PRO A 1 224 ? 20.780 19.687 22.815 1.00 44.06 224 PRO A CA 1
ATOM 1695 C C . PRO A 1 224 ? 21.772 19.035 21.840 1.00 44.06 224 PRO A C 1
ATOM 1697 O O . PRO A 1 224 ? 21.501 17.992 21.251 1.00 44.06 224 PRO A O 1
ATOM 1700 N N . ALA A 1 225 ? 22.944 19.663 21.722 1.00 33.47 225 ALA A N 1
ATOM 1701 C CA . ALA A 1 225 ? 24.100 19.185 20.979 1.00 33.47 225 ALA A CA 1
ATOM 1702 C C . ALA A 1 225 ? 24.965 18.245 21.835 1.00 33.47 225 ALA A C 1
ATOM 1704 O O . ALA A 1 225 ? 25.263 18.547 22.990 1.00 33.47 225 ALA A O 1
ATOM 1705 N N . VAL A 1 226 ? 25.419 17.148 21.226 1.00 38.06 226 VAL A N 1
ATOM 1706 C CA . VAL A 1 226 ? 26.619 16.406 21.630 1.00 38.06 226 VAL A CA 1
ATOM 1707 C C . VAL A 1 226 ? 27.820 17.103 20.991 1.00 38.06 226 VAL A C 1
ATOM 1709 O O . VAL A 1 226 ? 27.887 17.259 19.773 1.00 38.06 226 VAL A O 1
ATOM 1712 N N . THR A 1 227 ? 28.751 17.556 21.822 1.00 36.25 227 THR A N 1
ATOM 1713 C CA . THR A 1 227 ? 30.028 18.156 21.426 1.00 36.25 227 THR A CA 1
ATOM 1714 C C . THR A 1 227 ? 31.146 17.123 21.404 1.00 36.25 227 THR A C 1
ATOM 1716 O O . THR A 1 227 ? 31.306 16.376 22.364 1.00 36.25 227 THR A O 1
ATOM 1719 N N . GLY A 1 228 ? 31.997 17.211 20.377 1.00 30.22 228 GLY A N 1
ATOM 1720 C CA . GLY A 1 228 ? 33.427 16.922 20.507 1.00 30.22 228 GLY A CA 1
ATOM 1721 C C . GLY A 1 228 ? 34.010 15.959 19.474 1.00 30.22 228 GLY A C 1
ATOM 1722 O O . GLY A 1 228 ? 34.031 14.762 19.712 1.00 30.22 228 GLY A O 1
ATOM 1723 N N . CYS A 1 229 ? 34.566 16.486 18.377 1.00 30.00 229 CYS A N 1
ATOM 1724 C CA . CYS A 1 229 ? 36.003 16.362 18.086 1.00 30.00 229 CYS A CA 1
ATOM 1725 C C . CYS A 1 229 ? 36.423 17.207 16.865 1.00 30.00 229 CYS A C 1
ATOM 1727 O O . CYS A 1 229 ? 35.633 17.486 15.970 1.00 30.00 229 CYS A O 1
ATOM 1729 N N . ARG A 1 230 ? 37.671 17.680 16.930 1.00 30.78 230 ARG A N 1
ATOM 1730 C CA . ARG A 1 230 ? 38.323 18.785 16.197 1.00 30.78 230 ARG A CA 1
ATOM 1731 C C . ARG A 1 230 ? 38.529 18.579 14.680 1.00 30.78 230 ARG A C 1
ATOM 1733 O O . ARG A 1 230 ? 38.569 17.439 14.230 1.00 30.78 230 ARG A O 1
ATOM 1740 N N . PRO A 1 231 ? 38.786 19.668 13.918 1.00 40.09 231 PRO A N 1
ATOM 1741 C CA . PRO A 1 231 ? 39.112 19.615 12.494 1.00 40.09 231 PRO A CA 1
ATOM 1742 C C . PRO A 1 231 ? 40.628 19.594 12.215 1.00 40.09 231 PRO A C 1
ATOM 1744 O O . PRO A 1 231 ? 41.429 20.170 12.956 1.00 40.09 231 PRO A O 1
ATOM 1747 N N . SER A 1 232 ? 41.012 19.016 11.075 1.00 31.72 232 SER A N 1
ATOM 1748 C CA . SER A 1 232 ? 42.170 19.468 10.293 1.00 31.72 232 SER A CA 1
ATOM 1749 C C . SER A 1 232 ? 41.992 19.179 8.796 1.00 31.72 232 SER A C 1
ATOM 1751 O O . SER A 1 232 ? 41.208 18.295 8.448 1.00 31.72 232 SER A O 1
ATOM 1753 N N . PRO A 1 233 ? 42.657 19.954 7.915 1.00 51.47 233 PRO A N 1
ATOM 1754 C CA . PRO A 1 233 ? 42.237 20.153 6.530 1.00 51.47 233 PRO A CA 1
ATOM 1755 C C . PRO A 1 233 ? 43.185 19.495 5.520 1.00 51.47 233 PRO A C 1
ATOM 1757 O O . PRO A 1 233 ? 44.397 19.598 5.675 1.00 51.47 233 PRO A O 1
ATOM 1760 N N . VAL A 1 234 ? 42.663 18.940 4.419 1.00 38.50 234 VAL A N 1
ATOM 1761 C CA . VAL A 1 234 ? 43.433 18.840 3.167 1.00 38.50 234 VAL A CA 1
ATOM 1762 C C . VAL A 1 234 ? 42.511 18.814 1.940 1.00 38.50 234 VAL A C 1
ATOM 1764 O O . VAL A 1 234 ? 41.586 18.016 1.867 1.00 38.50 234 VAL A O 1
ATOM 1767 N N . ALA A 1 235 ? 42.796 19.748 1.029 1.00 32.72 235 ALA A N 1
ATOM 1768 C CA . ALA A 1 235 ? 42.706 19.736 -0.435 1.00 32.72 235 ALA A CA 1
ATOM 1769 C C . ALA A 1 235 ? 41.699 18.829 -1.175 1.00 32.72 235 ALA A C 1
ATOM 1771 O O . ALA A 1 235 ? 41.677 17.614 -1.015 1.00 32.72 235 ALA A O 1
ATOM 1772 N N . GLY A 1 236 ? 41.028 19.419 -2.174 1.00 30.16 236 GLY A N 1
ATOM 1773 C CA . GLY A 1 236 ? 40.565 18.662 -3.340 1.00 30.16 236 GLY A CA 1
ATOM 1774 C C . GLY A 1 236 ? 39.337 19.230 -4.036 1.00 30.16 236 GLY A C 1
ATOM 1775 O O . GLY A 1 236 ? 38.273 18.622 -4.003 1.00 30.16 236 GLY A O 1
ATOM 1776 N N . CYS A 1 237 ? 39.474 20.376 -4.705 1.00 35.59 237 CYS A N 1
ATOM 1777 C CA . CYS A 1 237 ? 38.502 20.813 -5.704 1.00 35.59 237 CYS A CA 1
ATOM 1778 C C . CYS A 1 237 ? 38.475 19.804 -6.862 1.00 35.59 237 CYS A C 1
ATOM 1780 O O . CYS A 1 237 ? 39.392 19.798 -7.680 1.00 35.59 237 CYS A O 1
ATOM 1782 N N . HIS A 1 238 ? 37.409 19.009 -6.982 1.00 34.84 238 HIS A N 1
ATOM 1783 C CA . HIS A 1 238 ? 37.092 18.318 -8.230 1.00 34.84 238 HIS A CA 1
ATOM 1784 C C . HIS A 1 238 ? 35.662 18.610 -8.691 1.00 34.84 238 HIS A C 1
ATOM 1786 O O . HIS A 1 238 ? 34.665 18.384 -8.012 1.00 34.84 238 HIS A O 1
ATOM 1792 N N . ARG A 1 239 ? 35.638 19.158 -9.902 1.00 32.12 239 ARG A N 1
ATOM 1793 C CA . ARG A 1 239 ? 34.523 19.473 -10.787 1.00 32.12 239 ARG A CA 1
ATOM 1794 C C . ARG A 1 239 ? 33.738 18.197 -11.119 1.00 32.12 239 ARG A C 1
ATOM 1796 O O . ARG A 1 239 ? 34.315 17.258 -11.658 1.00 32.12 239 ARG A O 1
ATOM 1803 N N . VAL A 1 240 ? 32.436 18.173 -10.838 1.00 37.72 240 VAL A N 1
ATOM 1804 C CA . VAL A 1 240 ? 31.527 17.098 -11.278 1.00 37.72 240 VAL A CA 1
ATOM 1805 C C . VAL A 1 240 ? 31.118 17.367 -12.733 1.00 37.72 240 VAL A C 1
ATOM 1807 O O . VAL A 1 240 ? 30.616 18.460 -13.008 1.00 37.72 240 VAL A O 1
ATOM 1810 N N . PRO A 1 241 ? 31.318 16.434 -13.683 1.00 38.25 241 PRO A N 1
ATOM 1811 C CA . PRO A 1 241 ? 30.782 16.583 -15.027 1.00 38.25 241 PRO A CA 1
ATOM 1812 C C . PRO A 1 241 ? 29.282 16.260 -15.049 1.00 38.25 241 PRO A C 1
ATOM 1814 O O . PRO A 1 241 ? 28.812 15.305 -14.432 1.00 38.25 241 PRO A O 1
ATOM 1817 N N . ALA A 1 242 ? 28.537 17.077 -15.790 1.00 41.16 242 ALA A N 1
ATOM 1818 C CA . ALA A 1 242 ? 27.166 16.804 -16.186 1.00 41.16 242 ALA A CA 1
ATOM 1819 C C . ALA A 1 242 ? 27.126 15.596 -17.138 1.00 41.16 242 ALA A C 1
ATOM 1821 O O . ALA A 1 242 ? 27.914 15.526 -18.078 1.00 41.16 242 ALA A O 1
ATOM 1822 N N . GLY A 1 243 ? 26.184 14.679 -16.907 1.00 44.50 243 GLY A N 1
ATOM 1823 C CA . GLY A 1 243 ? 25.895 13.560 -17.807 1.00 44.50 243 GLY A CA 1
ATOM 1824 C C . GLY A 1 243 ? 26.151 12.191 -17.183 1.00 44.50 243 GLY A C 1
ATOM 1825 O O . GLY A 1 243 ? 27.159 11.554 -17.461 1.00 44.50 243 GLY A O 1
ATOM 1826 N N . ALA A 1 244 ? 25.206 11.703 -16.379 1.00 33.06 244 ALA A N 1
ATOM 1827 C CA . ALA A 1 244 ? 25.132 10.291 -16.021 1.00 33.06 244 ALA A CA 1
ATOM 1828 C C . ALA A 1 244 ? 23.761 9.766 -16.445 1.00 33.06 244 ALA A C 1
ATOM 1830 O O . ALA A 1 244 ? 22.747 10.032 -15.801 1.00 33.06 244 ALA A O 1
ATOM 1831 N N . GLY A 1 245 ? 23.747 9.057 -17.575 1.00 32.84 245 GLY A N 1
ATOM 1832 C CA . GLY A 1 245 ? 22.614 8.249 -17.994 1.00 32.84 245 GLY A CA 1
ATOM 1833 C C . GLY A 1 245 ? 22.241 7.237 -16.912 1.00 32.84 245 GLY A C 1
ATOM 1834 O O . GLY A 1 245 ? 23.086 6.755 -16.155 1.00 32.84 245 GLY A O 1
ATOM 1835 N N . ILE A 1 246 ? 20.946 6.944 -16.845 1.00 39.84 246 ILE A N 1
ATOM 1836 C CA . ILE A 1 246 ? 20.335 5.935 -15.982 1.00 39.84 246 ILE A CA 1
ATOM 1837 C C . ILE A 1 246 ? 21.136 4.630 -16.104 1.00 39.84 246 ILE A C 1
ATOM 1839 O O . ILE A 1 246 ? 21.176 4.018 -17.169 1.00 39.84 246 ILE A O 1
ATOM 1843 N N . ARG A 1 247 ? 21.808 4.210 -15.023 1.00 36.00 247 ARG A N 1
ATOM 1844 C CA . ARG A 1 247 ? 22.533 2.930 -14.988 1.00 36.00 247 ARG A CA 1
ATOM 1845 C C . ARG A 1 247 ? 21.515 1.782 -15.044 1.00 36.00 247 ARG A C 1
ATOM 1847 O O . ARG A 1 247 ? 20.711 1.665 -14.117 1.00 36.00 247 ARG A O 1
ATOM 1854 N N . PRO A 1 248 ? 21.564 0.891 -16.049 1.00 40.91 248 PRO A N 1
ATOM 1855 C CA . PRO A 1 248 ? 20.793 -0.340 -16.024 1.00 40.91 248 PRO A CA 1
ATOM 1856 C C . PRO A 1 248 ? 21.530 -1.306 -15.091 1.00 40.91 248 PRO A C 1
ATOM 1858 O O . PRO A 1 248 ? 22.651 -1.716 -15.382 1.00 40.91 248 PRO A O 1
ATOM 1861 N N . GLY A 1 249 ? 20.964 -1.631 -13.928 1.00 40.38 249 GLY A N 1
ATOM 1862 C CA . GLY A 1 249 ? 21.602 -2.638 -13.070 1.00 40.38 249 GLY A CA 1
ATOM 1863 C C . GLY A 1 249 ? 21.254 -2.660 -11.590 1.00 40.38 249 GLY A C 1
ATOM 1864 O O . GLY A 1 249 ? 21.822 -3.485 -10.877 1.00 40.38 249 GLY A O 1
ATOM 1865 N N . ILE A 1 250 ? 20.340 -1.824 -11.088 1.00 52.12 250 ILE A N 1
ATOM 1866 C CA . ILE A 1 250 ? 19.848 -2.018 -9.718 1.00 52.12 250 ILE A CA 1
ATOM 1867 C C . ILE A 1 250 ? 18.915 -3.234 -9.730 1.00 52.12 250 ILE A C 1
ATOM 1869 O O . ILE A 1 250 ? 17.724 -3.126 -10.025 1.00 52.12 250 ILE A O 1
ATOM 1873 N N . ARG A 1 251 ? 19.476 -4.420 -9.448 1.00 55.19 251 ARG A N 1
ATOM 1874 C CA . ARG A 1 251 ? 18.693 -5.630 -9.175 1.00 55.19 251 ARG A CA 1
ATOM 1875 C C . ARG A 1 251 ? 17.798 -5.338 -7.983 1.00 55.19 251 ARG A C 1
ATOM 1877 O O . ARG A 1 251 ? 18.271 -5.158 -6.864 1.00 55.19 251 ARG A O 1
ATOM 1884 N N . GLN A 1 252 ? 16.500 -5.290 -8.240 1.00 64.12 252 GLN A N 1
ATOM 1885 C CA . GLN A 1 252 ? 15.513 -5.107 -7.195 1.00 64.12 252 GLN A CA 1
ATOM 1886 C C . GLN A 1 252 ? 15.541 -6.340 -6.273 1.00 64.12 252 GLN A C 1
ATOM 1888 O O . GLN A 1 252 ? 15.440 -7.464 -6.779 1.00 64.12 252 GLN A O 1
ATOM 1893 N N . PRO A 1 253 ? 15.687 -6.180 -4.943 1.00 61.53 253 PRO A N 1
ATOM 1894 C CA . PRO A 1 253 ? 15.839 -7.306 -4.013 1.00 61.53 253 PRO A CA 1
ATOM 1895 C C . PRO A 1 253 ? 14.691 -8.325 -4.079 1.00 61.53 253 PRO A C 1
ATOM 1897 O O . PRO A 1 253 ? 14.892 -9.516 -3.835 1.00 61.53 253 PRO A O 1
ATOM 1900 N N . TRP A 1 254 ? 13.490 -7.861 -4.432 1.00 65.50 254 TRP A N 1
ATOM 1901 C CA . TRP A 1 254 ? 12.297 -8.684 -4.631 1.00 65.50 254 TRP A CA 1
ATOM 1902 C C . TRP A 1 254 ? 12.236 -9.332 -6.029 1.00 65.50 254 TRP A C 1
ATOM 1904 O O . TRP A 1 254 ? 11.680 -10.417 -6.162 1.00 65.50 254 TRP A O 1
ATOM 1914 N N . ALA A 1 255 ? 12.866 -8.750 -7.059 1.00 59.03 255 ALA A N 1
ATOM 1915 C CA . ALA A 1 255 ? 12.856 -9.292 -8.427 1.00 59.03 255 ALA A CA 1
ATOM 1916 C C . ALA A 1 255 ? 13.740 -10.540 -8.588 1.00 59.03 255 ALA A C 1
ATOM 1918 O O . ALA A 1 255 ? 13.539 -11.337 -9.494 1.00 59.03 255 ALA A O 1
ATOM 1919 N N . SER A 1 256 ? 14.721 -10.743 -7.702 1.00 53.38 256 SER A N 1
ATOM 1920 C CA . SER A 1 256 ? 15.627 -11.903 -7.781 1.00 53.38 256 SER A CA 1
ATOM 1921 C C . SER A 1 256 ? 15.075 -13.172 -7.110 1.00 53.38 256 SER A C 1
ATOM 1923 O O . SER A 1 256 ? 15.701 -14.223 -7.209 1.00 53.38 256 SER A O 1
ATOM 1925 N N . ARG A 1 257 ? 13.916 -13.106 -6.431 1.00 52.19 257 ARG A N 1
ATOM 1926 C CA . ARG A 1 257 ? 13.316 -14.246 -5.701 1.00 52.19 257 ARG A CA 1
ATOM 1927 C C . ARG A 1 257 ? 12.162 -14.939 -6.435 1.00 52.19 257 ARG A C 1
ATOM 1929 O O . ARG A 1 257 ? 11.550 -15.836 -5.863 1.00 52.19 257 ARG A O 1
ATOM 1936 N N . GLU A 1 258 ? 11.890 -14.600 -7.696 1.00 48.34 258 GLU A N 1
ATOM 1937 C CA . GLU A 1 258 ? 10.828 -15.238 -8.502 1.00 48.34 258 GLU A CA 1
ATOM 1938 C C . GLU A 1 258 ? 11.079 -16.741 -8.796 1.00 48.34 258 GLU A C 1
ATOM 1940 O O . GLU A 1 258 ? 10.186 -17.435 -9.275 1.00 48.34 258 GLU A O 1
ATOM 1945 N N . GLY A 1 259 ? 12.250 -17.293 -8.442 1.00 39.00 259 GLY A N 1
ATOM 1946 C CA . GLY A 1 259 ? 12.573 -18.720 -8.598 1.00 39.00 259 GLY A CA 1
ATOM 1947 C C . GLY A 1 259 ? 12.154 -19.650 -7.446 1.00 39.00 259 GLY A C 1
ATOM 1948 O O . GLY A 1 259 ? 12.106 -20.864 -7.639 1.00 39.00 259 GLY A O 1
ATOM 1949 N N . ALA A 1 260 ? 11.829 -19.136 -6.254 1.00 36.56 260 ALA A N 1
ATOM 1950 C CA . ALA A 1 260 ? 11.546 -19.968 -5.077 1.00 36.56 260 ALA A CA 1
ATOM 1951 C C . ALA A 1 260 ? 10.035 -20.062 -4.806 1.00 36.56 260 ALA A C 1
ATOM 1953 O O . ALA A 1 260 ? 9.501 -19.450 -3.881 1.00 36.56 260 ALA A O 1
ATOM 1954 N N . ARG A 1 261 ? 9.319 -20.827 -5.640 1.00 50.84 261 ARG A N 1
ATOM 1955 C CA . ARG A 1 261 ? 7.885 -21.094 -5.448 1.00 50.84 261 ARG A CA 1
ATOM 1956 C C . ARG A 1 261 ? 7.647 -21.792 -4.104 1.00 50.84 261 ARG A C 1
ATOM 1958 O O . ARG A 1 261 ? 8.117 -22.909 -3.889 1.00 50.84 261 ARG A O 1
ATOM 1965 N N . ARG A 1 262 ? 6.819 -21.188 -3.245 1.00 40.94 262 ARG A N 1
ATOM 1966 C CA . ARG A 1 262 ? 6.056 -21.928 -2.232 1.00 40.94 262 ARG A CA 1
ATOM 1967 C C . ARG A 1 262 ? 5.127 -22.880 -2.988 1.00 40.94 262 ARG A C 1
ATOM 1969 O O . ARG A 1 262 ? 4.164 -22.441 -3.612 1.00 40.94 262 ARG A O 1
ATOM 1976 N N . ARG A 1 263 ? 5.453 -24.176 -2.987 1.00 37.56 263 ARG A N 1
ATOM 1977 C CA . ARG A 1 263 ? 4.532 -25.228 -3.434 1.00 37.56 263 ARG A CA 1
ATOM 1978 C C . ARG A 1 263 ? 3.223 -25.098 -2.637 1.00 37.56 263 ARG A C 1
ATOM 1980 O O . ARG A 1 263 ? 3.304 -24.946 -1.416 1.00 37.56 263 ARG A O 1
ATOM 1987 N N . PRO A 1 264 ? 2.040 -25.173 -3.267 1.00 41.75 264 PRO A N 1
ATOM 1988 C CA . PRO A 1 264 ? 0.814 -25.401 -2.512 1.00 41.75 264 PRO A CA 1
ATOM 1989 C C . PRO A 1 264 ? 0.936 -26.745 -1.768 1.00 41.75 264 PRO A C 1
ATOM 1991 O O . PRO A 1 264 ? 1.550 -27.674 -2.307 1.00 41.75 264 PRO A O 1
ATOM 1994 N N . PRO A 1 265 ? 0.407 -26.871 -0.536 1.00 41.31 265 PRO A N 1
ATOM 1995 C CA . PRO A 1 265 ? 0.408 -28.149 0.165 1.00 41.31 265 PRO A CA 1
ATOM 1996 C C . PRO A 1 265 ? -0.341 -29.198 -0.676 1.00 41.31 265 PRO A C 1
ATOM 1998 O O . PRO A 1 265 ? -1.311 -28.849 -1.359 1.00 41.31 265 PRO A O 1
ATOM 2001 N N . PRO A 1 266 ? 0.098 -30.470 -0.669 1.00 39.88 266 PRO A N 1
ATOM 2002 C CA . PRO A 1 266 ? -0.591 -31.518 -1.405 1.00 39.88 266 PRO A CA 1
ATOM 2003 C C . PRO A 1 266 ? -2.041 -31.613 -0.923 1.00 39.88 266 PRO A C 1
ATOM 2005 O O . PRO A 1 266 ? -2.310 -31.671 0.277 1.00 39.88 266 PRO A O 1
ATOM 2008 N N . LYS A 1 267 ? -2.979 -31.628 -1.877 1.00 42.22 267 LYS A N 1
ATOM 2009 C CA . LYS A 1 267 ? -4.372 -31.994 -1.620 1.00 42.22 267 LYS A CA 1
ATOM 2010 C C . LYS A 1 267 ? -4.360 -33.427 -1.099 1.00 42.22 267 LYS A C 1
ATOM 2012 O O . LYS A 1 267 ? -4.087 -34.354 -1.859 1.00 42.22 267 LYS A O 1
ATOM 2017 N N . ASN A 1 268 ? -4.595 -33.583 0.200 1.00 41.53 268 ASN A N 1
ATOM 2018 C CA . ASN A 1 268 ? -4.744 -34.880 0.834 1.00 41.53 268 ASN A CA 1
ATOM 2019 C C . ASN A 1 268 ? -5.935 -35.591 0.177 1.00 41.53 268 ASN A C 1
ATOM 2021 O O . ASN A 1 268 ? -7.089 -35.228 0.397 1.00 41.53 268 ASN A O 1
ATOM 2025 N N . SER A 1 269 ? -5.635 -36.553 -0.694 1.00 46.31 269 SER A N 1
ATOM 2026 C CA . SER A 1 269 ? -6.607 -37.501 -1.221 1.00 46.31 269 SER A CA 1
ATOM 2027 C C . SER A 1 269 ? -6.820 -38.558 -0.149 1.00 46.31 269 SER A C 1
ATOM 2029 O O . SER A 1 269 ? -6.167 -39.594 -0.145 1.00 46.31 269 SER A O 1
ATOM 2031 N N . GLN A 1 270 ? -7.716 -38.270 0.785 1.00 44.66 270 GLN A N 1
ATOM 2032 C CA . GLN A 1 270 ? -8.354 -39.300 1.590 1.00 44.66 270 GLN A CA 1
ATOM 2033 C C . GLN A 1 270 ? -9.847 -39.211 1.334 1.00 44.66 270 GLN A C 1
ATOM 2035 O O . GLN A 1 270 ? -10.576 -38.463 1.976 1.00 44.66 270 GLN A O 1
ATOM 2040 N N . ASN A 1 271 ? -10.274 -39.978 0.339 1.00 42.66 271 ASN A N 1
ATOM 2041 C CA . ASN A 1 271 ? -11.629 -40.473 0.264 1.00 42.66 271 ASN A CA 1
ATOM 2042 C C . ASN A 1 271 ? -11.556 -41.957 -0.125 1.00 42.66 271 ASN A C 1
ATOM 2044 O O . ASN A 1 271 ? -10.764 -42.319 -0.993 1.00 42.66 271 ASN A O 1
ATOM 2048 N N . PHE A 1 272 ? -12.415 -42.755 0.514 1.00 40.53 272 PHE A N 1
ATOM 2049 C CA . PHE A 1 272 ? -12.769 -44.151 0.221 1.00 40.53 272 PHE A CA 1
ATOM 2050 C C . PHE A 1 272 ? -11.843 -45.291 0.696 1.00 40.53 272 PHE A C 1
ATOM 2052 O O . PHE A 1 272 ? -11.063 -45.853 -0.063 1.00 40.53 272 PHE A O 1
ATOM 2059 N N . MET A 1 273 ? -12.112 -45.784 1.911 1.00 39.81 273 MET A N 1
ATOM 2060 C CA . MET A 1 273 ? -12.496 -47.193 2.079 1.00 39.81 273 MET A CA 1
ATOM 2061 C C . MET A 1 273 ? -13.706 -47.277 3.013 1.00 39.81 273 MET A C 1
ATOM 2063 O O . MET A 1 273 ? -13.594 -47.159 4.229 1.00 39.81 273 MET A O 1
ATOM 2067 N N . ILE A 1 274 ? -14.875 -47.467 2.404 1.00 49.19 274 ILE A N 1
ATOM 2068 C CA . ILE A 1 274 ? -16.050 -48.045 3.049 1.00 49.19 274 ILE A CA 1
ATOM 2069 C C . ILE A 1 274 ? -15.963 -49.553 2.778 1.00 49.19 274 ILE A C 1
ATOM 2071 O O . ILE A 1 274 ? -16.116 -50.006 1.647 1.00 49.19 274 ILE A O 1
ATOM 2075 N N . SER A 1 275 ? -15.674 -50.322 3.817 1.00 47.09 275 SER A N 1
ATOM 2076 C CA . SER A 1 275 ? -15.996 -51.747 3.972 1.00 47.09 275 SER A CA 1
ATOM 2077 C C . SER A 1 275 ? -16.202 -51.898 5.476 1.00 47.09 275 SER A C 1
ATOM 2079 O O . SER A 1 275 ? -15.300 -51.603 6.246 1.00 47.09 275 SER A O 1
ATOM 2081 N N . GLY A 1 276 ? -17.408 -52.108 5.988 1.00 47.41 276 GLY A N 1
ATOM 2082 C CA . GLY A 1 276 ? -18.294 -53.202 5.626 1.00 47.41 276 GLY A CA 1
ATOM 2083 C C . GLY A 1 276 ? -18.115 -54.294 6.679 1.00 47.41 276 GLY A C 1
ATOM 2084 O O . GLY A 1 276 ? -17.507 -55.311 6.386 1.00 47.41 276 GLY A O 1
ATOM 2085 N N . SER A 1 277 ? -18.610 -54.062 7.900 1.00 50.56 277 SER A N 1
ATOM 2086 C CA . SER A 1 277 ? -18.733 -55.103 8.929 1.00 50.56 277 SER A CA 1
ATOM 2087 C C . SER A 1 277 ? -20.147 -55.084 9.494 1.00 50.56 277 SER A C 1
ATOM 2089 O O . SER A 1 277 ? -20.599 -54.089 10.057 1.00 50.56 277 SER A O 1
ATOM 2091 N N . GLN A 1 278 ? -20.843 -56.194 9.261 1.00 58.12 278 GLN A N 1
ATOM 2092 C CA . GLN A 1 278 ? -22.175 -56.508 9.760 1.00 58.12 278 GLN A CA 1
ATOM 2093 C C . GLN A 1 278 ? -22.206 -56.665 11.290 1.00 58.12 278 GLN A C 1
ATOM 2095 O O . GLN A 1 278 ? -21.199 -57.056 11.880 1.00 58.12 278 GLN A O 1
ATOM 2100 N N . PRO A 1 279 ? -23.375 -56.481 11.929 1.00 58.91 279 PRO A N 1
ATOM 2101 C CA . PRO A 1 279 ? -23.636 -56.993 13.264 1.00 58.91 279 PRO A CA 1
ATOM 2102 C C . PRO A 1 279 ? -24.197 -58.421 13.177 1.00 58.91 279 PRO A C 1
ATOM 2104 O O . PRO A 1 279 ? -25.320 -58.635 12.724 1.00 58.91 279 PRO A O 1
ATOM 2107 N N . SER A 1 280 ? -23.432 -59.406 13.637 1.00 57.88 280 SER A N 1
ATOM 2108 C CA . SER A 1 280 ? -23.953 -60.733 13.968 1.00 57.88 280 SER A CA 1
ATOM 2109 C C . SER A 1 280 ? -24.398 -60.740 15.429 1.00 57.88 280 SER A C 1
ATOM 2111 O O . SER A 1 280 ? -23.570 -60.679 16.337 1.00 57.88 280 SER A O 1
ATOM 2113 N N . GLY A 1 281 ? -25.712 -60.795 15.642 1.00 54.31 281 GLY A N 1
ATOM 2114 C CA . GLY A 1 281 ? -26.294 -61.216 16.910 1.00 54.31 281 GLY A CA 1
ATOM 2115 C C . GLY A 1 281 ? -26.220 -62.737 17.075 1.00 54.31 281 GLY A C 1
ATOM 2116 O O . GLY A 1 281 ? -26.241 -63.479 16.096 1.00 54.31 281 GLY A O 1
ATOM 2117 N N . SER A 1 282 ? -26.139 -63.187 18.322 1.00 57.06 282 SER A N 1
ATOM 2118 C CA . SER A 1 282 ? -26.508 -64.520 18.832 1.00 57.06 282 SER A CA 1
ATOM 2119 C C . SER A 1 282 ? -26.631 -64.334 20.352 1.00 57.06 282 SER A C 1
ATOM 2121 O O . SER A 1 282 ? -25.721 -63.765 20.950 1.00 57.06 282 SER A O 1
ATOM 2123 N N . THR A 1 283 ? -27.863 -64.346 20.875 1.00 55.03 283 THR A N 1
ATOM 2124 C CA . THR A 1 283 ? -28.502 -65.477 21.589 1.00 55.03 283 THR A CA 1
ATOM 2125 C C . THR A 1 283 ? -27.840 -65.765 22.926 1.00 55.03 283 THR A C 1
ATOM 2127 O O . THR A 1 283 ? -26.682 -66.225 22.918 1.00 55.03 283 THR A O 1
#

pLDDT: mean 70.14, std 24.57, range [30.0, 97.38]

Foldseek 3Di:
DDPQQQFKAAQVPRGGDHLVRLLVQLLVQLLVVLLVQLQAPLEAAELVLSLVSSCVVSSMDGPDDSVVRSLVSLLSQLVVCVVVLAQRSLLRYAHPPQLFRDPSLQSNCVSQVHDGDPDRVVSRVVSLVSSLRSNLVSPHPAPPVSDDRDDSVSRDYDNPDPPDPDPPDDPPDPDDPDDPDDPDDDDDDDDDDDDDDDDDDDDDDDDDDDDDDDDDDDDDDDDDDDDDDDDDDDDDDDDDDPDDDDDPDPPRSSNVCSPDDPDDPDPPPDDDDDDDDDDDDDD

Sequence (283 aa):
MTEQQRSYWRVSDGAAVSASQAQIVWTRAAYPALVEVARRYHAVITSADLAEAVQEASGVRTRVNQRHWIGKVLSLVVLEAHRRGDPPLTALVVHAADGKVGAGYQEVLAVAGQPPLAQEMDREQHAAAARLACYRHFGADLPADGGTPPSPRACAPHCSARRPPPPPAPPRTPPPPSRLRPLRRGRRRSARTASWNCRPPGCATPAGRASHPDRPFGAGGRWPAVTGCRPSPVAGCHRVPAGAGIRPGIRQPWASREGARRRPPPKNSQNFMISGSQPSGST

Secondary structure (DSSP, 8-state):
--GGGGSEEETTT--B--HHHHHHHHHHHHHHHHHHHHTSTTEEEEHHHHHHHHHHHHTEEE-S-GGGTHHHHHHHHHHHHHHHT---GGGGEE-TTTS---GGGHHHHHHTTPPPP-SHHHHHHHHHHHHHHHHHHHT----TT---PPPTTTPEE--S--PPPPPPPPP-PPPPP----------------------------------------------PPPP-----------PPPS-----TT---TTGGGTT---PPPP-----------------

Radius of gyration: 33.46 Å; chains: 1; bounding box: 94×129×50 Å